Protein AF-A0A9E2PNK8-F1 (afdb_monomer_lite)

Radius of gyration: 28.37 Å; chains: 1; bounding box: 106×52×65 Å

Structure (mmCIF, N/CA/C/O backbone):
data_AF-A0A9E2PNK8-F1
#
_entry.id   AF-A0A9E2PNK8-F1
#
loop_
_atom_site.group_PDB
_atom_site.id
_atom_site.type_symbol
_atom_site.label_atom_id
_atom_site.label_alt_id
_atom_site.label_comp_id
_atom_site.label_asym_id
_atom_site.label_entity_id
_atom_site.label_seq_id
_atom_site.pdbx_PDB_ins_code
_atom_site.Cartn_x
_atom_site.Cartn_y
_atom_site.Cartn_z
_atom_site.occupancy
_atom_site.B_iso_or_equiv
_atom_site.auth_seq_id
_atom_site.auth_comp_id
_atom_site.auth_asym_id
_atom_site.auth_atom_id
_atom_site.pdbx_PDB_model_num
ATOM 1 N N . MET A 1 1 ? -41.330 -10.021 22.375 1.00 38.81 1 MET A N 1
ATOM 2 C CA . MET A 1 1 ? -40.816 -10.812 21.234 1.00 38.81 1 MET A CA 1
ATOM 3 C C . MET A 1 1 ? -39.297 -10.800 21.293 1.00 38.81 1 MET A C 1
ATOM 5 O O . MET A 1 1 ? -38.697 -9.759 21.071 1.00 38.81 1 MET A O 1
ATOM 9 N N . ASN A 1 2 ? -38.689 -11.922 21.686 1.00 37.72 2 ASN A N 1
ATOM 10 C CA . ASN A 1 2 ? -37.236 -12.083 21.727 1.00 37.72 2 ASN A CA 1
ATOM 11 C C . ASN A 1 2 ? -36.721 -12.241 20.295 1.00 37.72 2 ASN A C 1
ATOM 13 O O . ASN A 1 2 ? -36.860 -13.312 19.710 1.00 37.72 2 ASN A O 1
ATOM 17 N N . ALA A 1 3 ? -36.137 -11.182 19.735 1.00 44.53 3 ALA A N 1
ATOM 18 C CA . ALA A 1 3 ? -35.325 -11.305 18.535 1.00 44.53 3 ALA A CA 1
ATOM 19 C C . ALA A 1 3 ? -34.099 -12.149 18.899 1.00 44.53 3 ALA A C 1
ATOM 21 O O . ALA A 1 3 ? -33.162 -11.684 19.553 1.00 44.53 3 ALA A O 1
ATOM 22 N N . SER A 1 4 ? -34.144 -13.427 18.534 1.00 46.19 4 SER A N 1
ATOM 23 C CA . SER A 1 4 ? -33.006 -14.328 18.593 1.00 46.19 4 SER A CA 1
ATOM 24 C C . SER A 1 4 ? -31.840 -13.668 17.859 1.00 46.19 4 SER A C 1
ATOM 26 O O . SER A 1 4 ? -31.878 -13.525 16.637 1.00 46.19 4 SER A O 1
ATOM 28 N N . ARG A 1 5 ? -30.803 -13.255 18.599 1.00 46.31 5 ARG A N 1
ATOM 29 C CA . ARG A 1 5 ? -29.488 -12.964 18.024 1.00 46.31 5 ARG A CA 1
ATOM 30 C C . ARG A 1 5 ? -29.053 -14.222 17.285 1.00 46.31 5 ARG A C 1
ATOM 32 O O . ARG A 1 5 ? -28.585 -15.172 17.911 1.00 46.31 5 ARG A O 1
ATOM 39 N N . ILE A 1 6 ? -29.218 -14.227 15.967 1.00 48.75 6 ILE A N 1
ATOM 40 C CA . ILE A 1 6 ? -28.522 -15.159 15.094 1.00 48.75 6 ILE A CA 1
ATOM 41 C C . ILE A 1 6 ? -27.044 -14.908 15.388 1.00 48.75 6 ILE A C 1
ATOM 43 O O . ILE A 1 6 ? -26.510 -13.845 15.067 1.00 48.75 6 ILE A O 1
ATOM 47 N N . LYS A 1 7 ? -26.401 -15.836 16.104 1.00 46.28 7 LYS A N 1
ATOM 48 C CA . LYS A 1 7 ? -24.946 -15.858 16.224 1.00 46.28 7 LYS A CA 1
ATOM 49 C C . LYS A 1 7 ? -24.432 -16.130 14.817 1.00 46.28 7 LYS A C 1
ATOM 51 O O . LYS A 1 7 ? -24.340 -17.275 14.395 1.00 46.28 7 LYS A O 1
ATOM 56 N N . SER A 1 8 ? -24.184 -15.058 14.074 1.00 52.47 8 SER A N 1
ATOM 57 C CA . SER A 1 8 ? -23.373 -15.106 12.870 1.00 52.47 8 SER A CA 1
ATOM 58 C C . SER A 1 8 ? -22.050 -15.754 13.281 1.00 52.47 8 SER A C 1
ATOM 60 O O . SER A 1 8 ? -21.359 -15.261 14.178 1.00 52.47 8 SER A O 1
ATOM 62 N N . ASN A 1 9 ? -21.745 -16.912 12.693 1.00 58.62 9 ASN A N 1
ATOM 63 C CA . ASN A 1 9 ? -20.425 -17.525 12.768 1.00 58.62 9 ASN A CA 1
ATOM 64 C C . ASN A 1 9 ? -19.474 -16.634 11.958 1.00 58.62 9 ASN A C 1
ATOM 66 O O . ASN A 1 9 ? -19.146 -16.934 10.813 1.00 58.62 9 ASN A O 1
ATOM 70 N N . GLY A 1 10 ? -19.126 -15.478 12.524 1.00 66.25 10 GLY A N 1
ATOM 71 C CA . GLY A 1 10 ? -18.275 -14.491 11.880 1.00 66.25 10 GLY A CA 1
ATOM 72 C C . GLY A 1 10 ? -16.898 -15.082 11.603 1.00 66.25 10 GLY A C 1
ATOM 73 O O . GLY A 1 10 ? -16.317 -15.766 12.449 1.00 66.25 10 GLY A O 1
ATOM 74 N N . ILE A 1 11 ? -16.375 -14.825 10.408 1.00 78.50 11 ILE A N 1
ATOM 75 C CA . ILE A 1 11 ? -15.025 -15.239 10.033 1.00 78.50 11 ILE A CA 1
ATOM 76 C C . ILE A 1 11 ? -14.036 -14.473 10.919 1.00 78.50 11 ILE A C 1
ATOM 78 O O . ILE A 1 11 ? -14.127 -13.255 11.067 1.00 78.50 11 ILE A O 1
ATOM 82 N N . SER A 1 12 ? -13.082 -15.181 11.528 1.00 88.50 12 SER A N 1
ATOM 83 C CA . SER A 1 12 ? -12.068 -14.544 12.373 1.00 88.50 12 SER A CA 1
ATOM 84 C C . SER A 1 12 ? -11.219 -13.563 11.551 1.00 88.50 12 SER A C 1
ATOM 86 O O . SER A 1 12 ? -10.619 -13.979 10.554 1.00 88.50 12 SER A O 1
ATOM 88 N N . PRO A 1 13 ? -11.072 -12.294 11.980 1.00 91.62 13 PRO A N 1
ATOM 89 C CA . PRO A 1 13 ? -10.298 -11.314 11.227 1.00 91.62 13 PRO A CA 1
ATOM 90 C C . PRO A 1 13 ? -8.843 -11.697 11.020 1.00 91.62 13 PRO A C 1
ATOM 92 O O . PRO A 1 13 ? -8.262 -11.428 9.975 1.00 91.62 13 PRO A O 1
ATOM 95 N N . ILE A 1 14 ? -8.275 -12.381 12.011 1.00 94.50 14 ILE A N 1
ATOM 96 C CA . ILE A 1 14 ? -6.903 -12.877 11.969 1.00 94.50 14 ILE A CA 1
ATOM 97 C C . ILE A 1 14 ? -6.741 -13.895 10.837 1.00 94.50 14 ILE A C 1
ATOM 99 O O . ILE A 1 14 ? -5.732 -13.869 10.145 1.00 94.50 14 ILE A O 1
ATOM 103 N N . VAL A 1 15 ? -7.734 -14.762 10.613 1.00 95.00 15 VAL A N 1
ATOM 104 C CA . VAL A 1 15 ? -7.675 -15.771 9.545 1.00 95.00 15 VAL A CA 1
ATOM 105 C C . VAL A 1 15 ? -7.668 -15.097 8.176 1.00 95.00 15 VAL A C 1
ATOM 107 O O . VAL A 1 15 ? -6.812 -15.420 7.357 1.00 95.00 15 VAL A O 1
ATOM 110 N N . VAL A 1 16 ? -8.553 -14.121 7.948 1.00 95.31 16 VAL A N 1
ATOM 111 C CA . VAL A 1 16 ? -8.615 -13.374 6.677 1.00 95.31 16 VAL A CA 1
ATOM 112 C C . VAL A 1 16 ? -7.302 -12.641 6.408 1.00 95.31 16 VAL A C 1
ATOM 114 O O . VAL A 1 16 ? -6.730 -12.782 5.329 1.00 95.31 16 VAL A O 1
ATOM 117 N N . ILE A 1 17 ? -6.793 -11.906 7.402 1.00 97.06 17 ILE A N 1
ATOM 118 C CA . ILE A 1 17 ? -5.536 -11.154 7.290 1.00 97.06 17 ILE A CA 1
ATOM 119 C C . ILE A 1 17 ? -4.376 -12.095 6.967 1.00 97.06 17 ILE A C 1
ATOM 121 O O . ILE A 1 17 ? -3.634 -11.845 6.022 1.00 97.06 17 ILE A O 1
ATOM 125 N N . THR A 1 18 ? -4.242 -13.194 7.711 1.00 97.62 18 THR A N 1
ATOM 126 C CA . THR A 1 18 ? -3.177 -14.176 7.484 1.00 97.62 18 THR A CA 1
ATOM 127 C C . THR A 1 18 ? -3.268 -14.782 6.087 1.00 97.62 18 THR A C 1
ATOM 129 O O . THR A 1 18 ? -2.253 -14.861 5.403 1.00 97.62 18 THR A O 1
ATOM 132 N N . CYS A 1 19 ? -4.465 -15.151 5.620 1.00 97.75 19 CYS A N 1
ATOM 133 C CA . CYS A 1 19 ? -4.642 -15.699 4.273 1.00 97.75 19 CYS A CA 1
ATOM 134 C C . CYS A 1 19 ? -4.204 -14.705 3.189 1.00 97.75 19 CYS A C 1
ATOM 136 O O . CYS A 1 19 ? -3.486 -15.088 2.269 1.00 97.75 19 CYS A O 1
ATOM 138 N N . LEU A 1 20 ? -4.587 -13.431 3.310 1.00 97.94 20 LEU A N 1
ATOM 139 C CA . LEU A 1 20 ? -4.212 -12.396 2.343 1.00 97.94 20 LEU A CA 1
ATOM 140 C C . LEU A 1 20 ? -2.713 -12.074 2.375 1.00 97.94 20 LEU A C 1
ATOM 142 O O . LEU A 1 20 ? -2.113 -11.892 1.319 1.00 97.94 20 LEU A O 1
ATOM 146 N N . ILE A 1 21 ? -2.089 -12.049 3.557 1.00 97.88 21 ILE A N 1
ATOM 147 C CA . ILE A 1 21 ? -0.636 -11.860 3.686 1.00 97.88 21 ILE A CA 1
ATOM 148 C C . ILE A 1 21 ? 0.116 -13.029 3.045 1.00 97.88 21 ILE A C 1
ATOM 150 O O . ILE A 1 21 ? 1.050 -12.804 2.278 1.00 97.88 21 ILE A O 1
ATOM 154 N N . LEU A 1 22 ? -0.295 -14.271 3.322 1.00 98.31 22 LEU A N 1
ATOM 155 C CA . LEU A 1 22 ? 0.326 -15.458 2.733 1.00 98.31 22 LEU A CA 1
ATOM 156 C C . LEU A 1 22 ? 0.162 -15.474 1.213 1.00 98.31 22 LEU A C 1
ATOM 158 O O . LEU A 1 22 ? 1.136 -15.701 0.500 1.00 98.31 22 LEU A O 1
ATOM 162 N N . LEU A 1 23 ? -1.038 -15.172 0.714 1.00 98.50 23 LEU A N 1
ATOM 163 C CA . LEU A 1 23 ? -1.294 -15.065 -0.718 1.00 98.50 23 LEU A CA 1
ATOM 164 C C . LEU A 1 23 ? -0.429 -13.973 -1.360 1.00 98.50 23 LEU A C 1
ATOM 166 O O . LEU A 1 23 ? 0.218 -14.226 -2.371 1.00 98.50 23 LEU A O 1
ATOM 170 N N . GLY A 1 24 ? -0.357 -12.786 -0.753 1.00 98.25 24 GLY A N 1
ATOM 171 C CA . GLY A 1 24 ? 0.500 -11.697 -1.223 1.00 98.25 24 GLY A CA 1
ATOM 172 C C . GLY A 1 24 ? 1.979 -12.086 -1.246 1.00 98.25 24 GLY A C 1
ATOM 173 O O . GLY A 1 24 ? 2.675 -11.774 -2.208 1.00 98.25 24 GLY A O 1
ATOM 174 N N . GLY A 1 25 ? 2.449 -12.825 -0.237 1.00 98.12 25 GLY A N 1
ATOM 175 C CA . GLY A 1 25 ? 3.809 -13.362 -0.186 1.00 98.12 25 GLY A CA 1
ATOM 176 C C . GLY A 1 25 ? 4.095 -14.368 -1.302 1.00 98.12 25 GLY A C 1
ATOM 177 O O . GLY A 1 25 ? 5.122 -14.257 -1.969 1.00 98.12 25 GLY A O 1
ATOM 178 N N . ILE A 1 26 ? 3.172 -15.301 -1.559 1.00 98.44 26 ILE A N 1
ATOM 179 C CA . ILE A 1 26 ? 3.282 -16.280 -2.653 1.00 98.44 26 ILE A CA 1
ATOM 180 C C . ILE A 1 26 ? 3.340 -15.567 -4.008 1.00 98.44 26 ILE A C 1
ATOM 182 O O . ILE A 1 26 ? 4.232 -15.840 -4.807 1.00 98.44 26 ILE A O 1
ATOM 186 N N . LEU A 1 27 ? 2.428 -14.624 -4.255 1.00 98.19 27 LEU A N 1
ATOM 187 C CA . LEU A 1 27 ? 2.368 -13.887 -5.520 1.00 98.19 27 LEU A CA 1
ATOM 188 C C . LEU A 1 27 ? 3.594 -12.984 -5.712 1.00 98.19 27 LEU A C 1
ATOM 190 O O . LEU A 1 27 ? 4.118 -12.895 -6.818 1.00 98.19 27 LEU A O 1
ATOM 194 N N . THR A 1 28 ? 4.098 -12.385 -4.631 1.00 98.12 28 THR A N 1
ATOM 195 C CA . THR A 1 28 ? 5.356 -11.622 -4.632 1.00 98.12 28 THR A CA 1
ATOM 196 C C . THR A 1 28 ? 6.551 -12.510 -4.970 1.00 98.12 28 THR A C 1
ATOM 198 O O . THR A 1 28 ? 7.363 -12.146 -5.816 1.00 98.12 28 THR A O 1
ATOM 201 N N . GLY A 1 29 ? 6.654 -13.689 -4.348 1.00 97.62 29 GLY A N 1
ATOM 202 C CA . GLY A 1 29 ? 7.721 -14.652 -4.632 1.00 97.62 29 GLY A CA 1
ATOM 203 C C . GLY A 1 29 ? 7.673 -15.184 -6.066 1.00 97.62 29 GLY A C 1
ATOM 204 O O . GLY A 1 29 ? 8.716 -15.413 -6.670 1.00 97.62 29 GLY A O 1
ATOM 205 N N . ALA A 1 30 ? 6.469 -15.306 -6.628 1.00 97.00 30 ALA A N 1
ATOM 206 C CA . ALA A 1 30 ? 6.241 -15.644 -8.029 1.00 97.00 30 ALA A CA 1
ATOM 207 C C . ALA A 1 30 ? 6.388 -14.448 -8.993 1.00 97.00 30 ALA A C 1
ATOM 209 O O . ALA A 1 30 ? 6.200 -14.628 -10.192 1.00 97.00 30 ALA A O 1
ATOM 210 N N . GLN A 1 31 ? 6.708 -13.246 -8.491 1.00 96.44 31 GLN A N 1
ATOM 211 C CA . GLN A 1 31 ? 6.868 -12.010 -9.274 1.00 96.44 31 GLN A CA 1
ATOM 212 C C . GLN A 1 31 ? 5.608 -11.610 -10.064 1.00 96.44 31 GLN A C 1
ATOM 214 O O . GLN A 1 31 ? 5.678 -10.964 -11.105 1.00 96.44 31 GLN A O 1
ATOM 219 N N . ILE A 1 32 ? 4.429 -11.980 -9.561 1.00 96.12 32 ILE A N 1
ATOM 220 C CA . ILE A 1 32 ? 3.147 -11.694 -10.209 1.00 96.12 32 ILE A CA 1
ATOM 221 C C . ILE A 1 32 ? 2.630 -10.342 -9.724 1.00 96.12 32 ILE A C 1
ATOM 223 O O . ILE A 1 32 ? 2.470 -10.133 -8.522 1.00 96.12 32 ILE A O 1
ATOM 227 N N . HIS A 1 33 ? 2.296 -9.444 -10.650 1.00 94.69 33 HIS A N 1
ATOM 228 C CA . HIS A 1 33 ? 1.703 -8.140 -10.350 1.00 94.69 33 HIS A CA 1
ATOM 229 C C . HIS A 1 33 ? 0.750 -7.672 -11.448 1.00 94.69 33 HIS A C 1
ATOM 231 O O . HIS A 1 33 ? 0.816 -8.138 -12.582 1.00 94.69 33 HIS A O 1
ATOM 237 N N . GLY A 1 34 ? -0.112 -6.705 -11.131 1.00 92.19 34 GLY A N 1
ATOM 238 C CA . GLY A 1 34 ? -1.059 -6.132 -12.094 1.00 92.19 34 GLY A CA 1
ATOM 239 C C . GLY A 1 34 ? -0.600 -4.844 -12.784 1.00 92.19 34 GLY A C 1
ATOM 240 O O . GLY A 1 34 ? -1.376 -4.258 -13.538 1.00 92.19 34 GLY A O 1
ATOM 241 N N . PHE A 1 35 ? 0.634 -4.381 -12.558 1.00 92.00 35 PHE A N 1
ATOM 242 C CA . PHE A 1 35 ? 1.151 -3.225 -13.289 1.00 92.00 35 PHE A CA 1
ATOM 243 C C . PHE A 1 35 ? 1.228 -3.495 -14.791 1.00 92.00 35 PHE A C 1
ATOM 245 O O . PHE A 1 35 ? 1.677 -4.552 -15.226 1.00 92.00 35 PHE A O 1
ATOM 252 N N . SER A 1 36 ? 0.879 -2.486 -15.589 1.00 91.94 36 SER A N 1
ATOM 253 C CA . SER A 1 36 ? 1.006 -2.514 -17.053 1.00 91.94 36 SER A CA 1
ATOM 254 C C . SER A 1 36 ? 2.446 -2.266 -17.523 1.00 91.94 36 SER A C 1
ATOM 256 O O . SER A 1 36 ? 2.665 -1.580 -18.519 1.00 91.94 36 SER A O 1
ATOM 258 N N . PHE A 1 37 ? 3.432 -2.818 -16.805 1.00 91.50 37 PHE A N 1
ATOM 259 C CA . PHE A 1 37 ? 4.862 -2.643 -17.081 1.00 91.50 37 PHE A CA 1
ATOM 260 C C . PHE A 1 37 ? 5.248 -3.143 -18.478 1.00 91.50 37 PHE A C 1
ATOM 262 O O . PHE A 1 37 ? 6.050 -2.512 -19.152 1.00 91.50 37 PHE A O 1
ATOM 269 N N . ALA A 1 38 ? 4.562 -4.175 -18.968 1.00 92.88 38 ALA A N 1
ATOM 270 C CA . ALA A 1 38 ? 4.653 -4.649 -20.345 1.00 92.88 38 ALA A CA 1
ATOM 271 C C . ALA A 1 38 ? 4.464 -3.544 -21.402 1.00 92.88 38 ALA A C 1
ATOM 273 O O . ALA A 1 38 ? 5.061 -3.593 -22.470 1.00 92.88 38 ALA A O 1
ATOM 274 N N . SER A 1 39 ? 3.675 -2.496 -21.107 1.00 93.06 39 SER A N 1
ATOM 275 C CA . SER A 1 39 ? 3.505 -1.362 -22.034 1.00 93.06 39 SER A CA 1
ATOM 276 C C . SER A 1 39 ? 4.813 -0.614 -22.287 1.00 93.06 39 SER A C 1
ATOM 278 O O . SER A 1 39 ? 4.936 0.071 -23.301 1.00 93.06 39 SER A O 1
ATOM 280 N N . TRP A 1 40 ? 5.801 -0.750 -21.404 1.00 91.81 40 TRP A N 1
ATOM 281 C CA . TRP A 1 40 ? 7.088 -0.087 -21.533 1.00 91.81 40 TRP A CA 1
ATOM 282 C C . TRP A 1 40 ? 7.893 -0.583 -22.738 1.00 91.81 40 TRP A C 1
ATOM 284 O O . TRP A 1 40 ? 8.634 0.210 -23.316 1.00 91.81 40 TRP A O 1
ATOM 294 N N . HIS A 1 41 ? 7.649 -1.814 -23.213 1.00 91.81 41 HIS A N 1
ATOM 295 C CA . HIS A 1 41 ? 8.187 -2.322 -24.481 1.00 91.81 41 HIS A CA 1
ATOM 296 C C . HIS A 1 41 ? 7.914 -1.382 -25.656 1.00 91.81 41 HIS A C 1
ATOM 298 O O . HIS A 1 41 ? 8.792 -1.153 -26.480 1.00 91.81 41 HIS A O 1
ATOM 304 N N . SER A 1 42 ? 6.746 -0.731 -25.688 1.00 91.38 42 SER A N 1
ATOM 305 C CA . SER A 1 42 ? 6.414 0.244 -26.738 1.00 91.38 42 SER A CA 1
ATOM 306 C C . SER A 1 42 ? 7.314 1.487 -26.763 1.00 91.38 42 SER A C 1
ATOM 308 O O . SER A 1 42 ? 7.327 2.206 -27.759 1.00 91.38 42 SER A O 1
ATOM 310 N N . VAL A 1 43 ? 8.056 1.741 -25.683 1.00 90.31 43 VAL A N 1
ATOM 311 C CA . VAL A 1 43 ? 8.934 2.904 -25.519 1.00 90.31 43 VAL A CA 1
ATOM 312 C C . VAL A 1 43 ? 10.407 2.517 -25.662 1.00 90.31 43 VAL A C 1
ATOM 314 O O . VAL A 1 43 ? 11.188 3.315 -26.171 1.00 90.31 43 VAL A O 1
ATOM 317 N N . ILE A 1 44 ? 10.793 1.316 -25.216 1.00 89.12 44 ILE A N 1
ATOM 318 C CA . ILE A 1 44 ? 12.206 0.917 -25.120 1.00 89.12 44 ILE A CA 1
ATOM 319 C C . ILE A 1 44 ? 12.717 0.133 -26.337 1.00 89.12 44 ILE A C 1
ATOM 321 O O . ILE A 1 44 ? 13.821 0.411 -26.800 1.00 89.12 44 ILE A O 1
ATOM 325 N N . ASP A 1 45 ? 11.964 -0.848 -26.847 1.00 92.12 45 ASP A N 1
ATOM 326 C CA . ASP A 1 45 ? 12.510 -1.839 -27.794 1.00 92.12 45 ASP A CA 1
ATOM 327 C C . ASP A 1 45 ? 11.505 -2.416 -28.808 1.00 92.12 45 ASP A C 1
ATOM 329 O O . ASP A 1 45 ? 11.906 -3.075 -29.767 1.00 92.12 45 ASP A O 1
ATOM 333 N N . GLY A 1 46 ? 10.206 -2.179 -28.628 1.00 90.69 46 GLY A N 1
ATOM 334 C CA . GLY A 1 46 ? 9.137 -2.707 -29.472 1.00 90.69 46 GLY A CA 1
ATOM 335 C C . GLY A 1 46 ? 8.937 -4.222 -29.374 1.00 90.69 46 GLY A C 1
ATOM 336 O O . GLY A 1 46 ? 8.299 -4.799 -30.259 1.00 90.69 46 GLY A O 1
ATOM 337 N N . SER A 1 47 ? 9.485 -4.891 -28.354 1.00 92.44 47 SER A N 1
ATOM 338 C CA . SER A 1 47 ? 9.383 -6.346 -28.248 1.00 92.44 47 SER A CA 1
ATOM 339 C C . SER A 1 47 ? 7.988 -6.813 -27.776 1.00 92.44 47 SER A C 1
ATOM 341 O O . SER A 1 47 ? 7.206 -6.034 -27.225 1.00 92.44 47 SER A O 1
ATOM 343 N N . PRO A 1 48 ? 7.590 -8.073 -28.059 1.00 88.88 48 PRO A N 1
ATOM 344 C CA . PRO A 1 48 ? 6.267 -8.572 -27.679 1.00 88.88 48 PRO A CA 1
ATOM 345 C C . PRO A 1 48 ? 6.103 -8.710 -26.160 1.00 88.88 48 PRO A C 1
ATOM 347 O O . PRO A 1 48 ? 7.019 -9.174 -25.491 1.00 88.88 48 PRO A O 1
ATOM 350 N N . HIS A 1 49 ? 4.893 -8.449 -25.652 1.00 90.38 49 HIS A N 1
ATOM 351 C CA . HIS A 1 49 ? 4.539 -8.532 -24.225 1.00 90.38 49 HIS A CA 1
ATOM 352 C C . HIS A 1 49 ? 4.393 -9.992 -23.728 1.00 90.38 49 HIS A C 1
ATOM 354 O O . HIS A 1 49 ? 3.282 -10.469 -23.474 1.00 90.38 49 HIS A O 1
ATOM 360 N N . ARG A 1 50 ? 5.492 -10.750 -23.643 1.00 89.12 50 ARG A N 1
ATOM 361 C CA . ARG A 1 50 ? 5.485 -12.187 -23.278 1.00 89.12 50 ARG A CA 1
ATOM 362 C C . ARG A 1 50 ? 5.181 -12.442 -21.799 1.00 89.12 50 ARG A C 1
ATOM 364 O O . ARG A 1 50 ? 4.815 -13.551 -21.427 1.00 89.12 50 ARG A O 1
ATOM 371 N N . GLU A 1 51 ? 5.329 -11.418 -20.978 1.00 90.38 51 GLU A N 1
ATOM 372 C CA . GLU A 1 51 ? 5.138 -11.389 -19.531 1.00 90.38 51 GLU A CA 1
ATOM 373 C C . GLU A 1 51 ? 3.672 -11.177 -19.105 1.00 90.38 51 GLU A C 1
ATOM 375 O O . GLU A 1 51 ? 3.350 -11.240 -17.919 1.00 90.38 51 GLU A O 1
ATOM 380 N N . VAL A 1 52 ? 2.752 -10.954 -20.052 1.00 92.62 52 VAL A N 1
ATOM 381 C CA . VAL A 1 52 ? 1.322 -10.773 -19.761 1.00 92.62 52 VAL A CA 1
ATOM 382 C C . VAL A 1 52 ? 0.610 -12.126 -19.693 1.00 92.62 52 VAL A C 1
ATOM 384 O O . VAL A 1 52 ? 0.381 -12.777 -20.708 1.00 92.62 52 VAL A O 1
ATOM 387 N N . PHE A 1 53 ? 0.191 -12.524 -18.489 1.00 89.56 53 PHE A N 1
ATOM 388 C CA . PHE A 1 53 ? -0.549 -13.776 -18.268 1.00 89.56 53 PHE A CA 1
ATOM 389 C C . PHE A 1 53 ? -2.043 -13.690 -18.605 1.00 89.56 53 PHE A C 1
ATOM 391 O O . PHE A 1 53 ? -2.647 -14.683 -19.005 1.00 89.56 53 PHE A O 1
ATOM 398 N N . PHE A 1 54 ? -2.664 -12.526 -18.392 1.00 87.50 54 PHE A N 1
ATOM 399 C CA . PHE A 1 54 ? -4.109 -12.349 -18.530 1.00 87.50 54 PHE A CA 1
ATOM 400 C C . PHE A 1 54 ? -4.452 -11.004 -19.175 1.00 87.50 54 PHE A C 1
ATOM 402 O O . PHE A 1 54 ? -3.885 -9.971 -18.821 1.00 87.50 54 PHE A O 1
ATOM 409 N N . ASN A 1 55 ? -5.443 -11.018 -20.072 1.00 88.50 55 ASN A N 1
ATOM 410 C CA . ASN A 1 55 ? -5.929 -9.850 -20.809 1.00 88.50 55 ASN A CA 1
ATOM 411 C C . ASN A 1 55 ? -4.811 -9.137 -21.604 1.00 88.50 55 ASN A C 1
ATOM 413 O O . ASN A 1 55 ? -4.118 -9.778 -22.389 1.00 88.50 55 ASN A O 1
ATOM 417 N N . LYS A 1 56 ? -4.664 -7.815 -21.456 1.00 89.06 56 LYS A N 1
ATOM 418 C CA . LYS A 1 56 ? -3.688 -6.991 -22.172 1.00 89.06 56 LYS A CA 1
ATOM 419 C C . LYS A 1 56 ? -3.135 -5.903 -21.262 1.00 89.06 56 LYS A C 1
ATOM 421 O O . LYS A 1 56 ? -3.841 -5.414 -20.379 1.00 89.06 56 LYS A O 1
ATOM 426 N N . SER A 1 57 ? -1.901 -5.494 -21.535 1.00 88.31 57 SER A N 1
ATOM 427 C CA . SER A 1 57 ? -1.300 -4.322 -20.900 1.00 88.31 57 SER A CA 1
ATOM 428 C C . SER A 1 57 ? -2.101 -3.060 -21.238 1.00 88.31 57 SER A C 1
ATOM 430 O O . SER A 1 57 ? -2.567 -2.897 -22.370 1.00 88.31 57 SER A O 1
ATOM 432 N N . ASN A 1 58 ? -2.309 -2.194 -20.248 1.00 84.25 58 ASN A N 1
ATOM 433 C CA . ASN A 1 58 ? -3.148 -1.011 -20.369 1.00 84.25 58 ASN A CA 1
ATOM 434 C C . ASN A 1 58 ? -2.302 0.271 -20.445 1.00 84.25 58 ASN A C 1
ATOM 436 O O . ASN A 1 58 ? -1.506 0.562 -19.555 1.00 84.25 58 ASN A O 1
ATOM 440 N N . TYR A 1 59 ? -2.543 1.080 -21.478 1.00 86.50 59 TYR A N 1
ATOM 441 C CA . TYR A 1 59 ? -1.837 2.338 -21.712 1.00 86.50 59 TYR A CA 1
ATOM 442 C C . TYR A 1 59 ? -2.401 3.535 -20.931 1.00 86.50 59 TYR A C 1
ATOM 444 O O . TYR A 1 59 ? -1.713 4.539 -20.830 1.00 86.50 59 TYR A O 1
ATOM 452 N N . TYR A 1 60 ? -3.605 3.465 -20.349 1.00 84.12 60 TYR A N 1
ATOM 453 C CA . TYR A 1 60 ? -4.250 4.632 -19.719 1.00 84.12 60 TYR A CA 1
ATOM 454 C C . TYR A 1 60 ? -3.517 5.157 -18.475 1.00 84.12 60 TYR A C 1
ATOM 456 O O . TYR A 1 60 ? -3.589 6.344 -18.178 1.00 84.12 60 TYR A O 1
ATOM 464 N N . ARG A 1 61 ? -2.808 4.286 -17.749 1.00 86.31 61 ARG A N 1
ATOM 465 C CA . ARG A 1 61 ? -2.092 4.610 -16.503 1.00 86.31 61 ARG A CA 1
ATOM 466 C C . ARG A 1 61 ? -0.617 4.906 -16.758 1.00 86.31 61 ARG A C 1
ATOM 468 O O . ARG A 1 61 ? 0.254 4.319 -16.119 1.00 86.31 61 ARG A O 1
ATOM 475 N N . THR A 1 62 ? -0.329 5.767 -17.736 1.00 89.50 62 THR A N 1
ATOM 476 C CA . THR A 1 62 ? 1.054 6.108 -18.106 1.00 89.50 62 THR A CA 1
ATOM 477 C C . THR A 1 62 ? 1.850 6.593 -16.902 1.00 89.50 62 THR A C 1
ATOM 479 O O . THR A 1 62 ? 2.990 6.191 -16.727 1.00 89.50 62 THR A O 1
ATOM 482 N N . ASP A 1 63 ? 1.250 7.383 -16.013 1.00 87.38 63 ASP A N 1
ATOM 483 C CA . ASP A 1 63 ? 1.902 7.838 -14.786 1.00 87.38 63 ASP A CA 1
ATOM 484 C C . ASP A 1 63 ? 2.384 6.689 -13.883 1.00 87.38 63 ASP A C 1
ATOM 486 O O . ASP A 1 63 ? 3.405 6.843 -13.217 1.00 87.38 63 ASP A O 1
ATOM 490 N N . ASP A 1 64 ? 1.753 5.512 -13.922 1.00 88.19 64 ASP A N 1
ATOM 491 C CA . ASP A 1 64 ? 2.252 4.341 -13.200 1.00 88.19 64 ASP A CA 1
ATOM 492 C C . ASP A 1 64 ? 3.457 3.716 -13.921 1.00 88.19 64 ASP A C 1
ATOM 494 O O . ASP A 1 64 ? 4.541 3.604 -13.347 1.00 88.19 64 ASP A O 1
ATOM 498 N N . TRP A 1 65 ? 3.292 3.310 -15.184 1.00 89.25 65 TRP A N 1
ATOM 499 C CA . TRP A 1 65 ? 4.272 2.453 -15.866 1.00 89.25 65 TRP A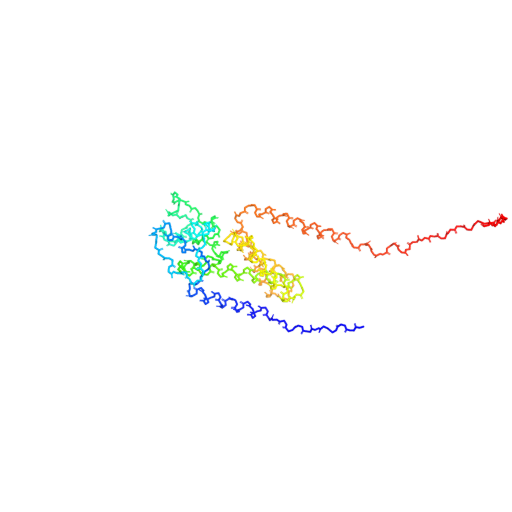 CA 1
ATOM 500 C C . TRP A 1 65 ? 5.355 3.193 -16.662 1.00 89.25 65 TRP A C 1
ATOM 502 O O . TRP A 1 65 ? 6.419 2.619 -16.867 1.00 89.25 65 TRP A O 1
ATOM 512 N N . ILE A 1 66 ? 5.132 4.445 -17.080 1.00 90.38 66 ILE A N 1
ATOM 513 C CA . ILE A 1 66 ? 6.139 5.273 -17.772 1.00 90.38 66 ILE A CA 1
ATOM 514 C C . ILE A 1 66 ? 6.822 6.274 -16.838 1.00 90.38 66 ILE A C 1
ATOM 516 O O . ILE A 1 66 ? 7.934 6.709 -17.125 1.00 90.38 66 ILE A O 1
ATOM 520 N N . VAL A 1 67 ? 6.176 6.645 -15.725 1.00 88.31 67 VAL A N 1
ATOM 521 C CA . VAL A 1 67 ? 6.743 7.588 -14.752 1.00 88.31 67 VAL A CA 1
ATOM 522 C C . VAL A 1 67 ? 7.159 6.849 -13.485 1.00 88.31 67 VAL A C 1
ATOM 524 O O . VAL A 1 67 ? 8.346 6.613 -13.287 1.00 88.31 67 VAL A O 1
ATOM 527 N N . MET A 1 68 ? 6.224 6.457 -12.621 1.00 89.12 68 MET A N 1
ATOM 528 C CA . MET A 1 68 ? 6.546 6.022 -11.257 1.00 89.12 68 MET A CA 1
ATOM 529 C C . MET A 1 68 ? 7.395 4.745 -11.189 1.00 89.12 68 MET A C 1
ATOM 531 O O . MET A 1 68 ? 8.382 4.718 -10.455 1.00 89.12 68 MET A O 1
ATOM 535 N N . LEU A 1 69 ? 7.060 3.696 -11.946 1.00 90.94 69 LEU A N 1
ATOM 536 C CA . LEU A 1 69 ? 7.829 2.445 -11.935 1.00 90.94 69 LEU A CA 1
ATOM 537 C C . LEU A 1 69 ? 9.280 2.643 -12.410 1.00 90.94 69 LEU A C 1
ATOM 539 O O . LEU A 1 69 ? 10.185 2.218 -11.686 1.00 90.94 69 LEU A O 1
ATOM 543 N N . PRO A 1 70 ? 9.551 3.342 -13.533 1.00 91.00 70 PRO A N 1
ATOM 544 C CA . PRO A 1 70 ? 10.915 3.693 -13.917 1.00 91.00 70 PRO A CA 1
ATOM 545 C C . PRO A 1 70 ? 11.697 4.443 -12.837 1.00 91.00 70 PRO A C 1
ATOM 547 O O . PRO A 1 70 ? 12.862 4.121 -12.629 1.00 91.00 70 PRO A O 1
ATOM 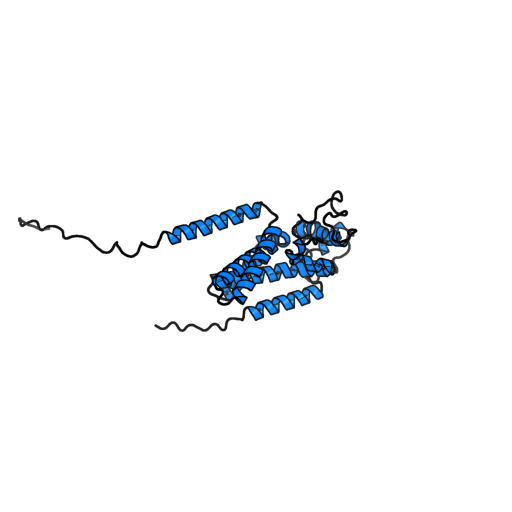550 N N . HIS A 1 71 ? 11.077 5.366 -12.089 1.00 90.88 71 HIS A N 1
ATOM 551 C CA . HIS A 1 71 ? 11.751 6.046 -10.970 1.00 90.88 71 HIS A CA 1
ATOM 552 C C . HIS A 1 71 ? 12.213 5.048 -9.891 1.00 90.88 71 HIS A C 1
ATOM 554 O O . HIS A 1 71 ? 13.327 5.145 -9.375 1.00 90.88 71 HIS A O 1
ATOM 560 N N . MET A 1 72 ? 11.382 4.056 -9.559 1.00 92.44 72 MET A N 1
ATOM 561 C CA . MET A 1 72 ? 11.721 3.038 -8.556 1.00 92.44 72 MET A CA 1
ATOM 562 C C . MET A 1 72 ? 12.805 2.075 -9.051 1.00 92.44 72 MET A C 1
ATOM 564 O O . MET A 1 72 ? 13.693 1.699 -8.286 1.00 92.44 72 MET A O 1
ATOM 568 N N . LEU A 1 73 ? 12.766 1.699 -10.331 1.00 93.31 73 LEU A N 1
ATOM 569 C CA . LEU A 1 73 ? 13.781 0.840 -10.946 1.00 93.31 73 LEU A CA 1
ATOM 570 C C . LEU A 1 73 ? 15.122 1.572 -11.110 1.00 93.31 73 LEU A C 1
ATOM 572 O O . LEU A 1 73 ? 16.177 0.991 -10.845 1.00 93.31 73 LEU A O 1
ATOM 576 N N . ALA A 1 74 ? 15.091 2.861 -11.453 1.00 93.19 74 ALA A N 1
ATOM 577 C CA . ALA A 1 74 ? 16.274 3.707 -11.564 1.00 93.19 74 ALA A CA 1
ATOM 578 C C . ALA A 1 74 ? 17.039 3.821 -10.237 1.00 93.19 74 ALA A C 1
ATOM 580 O O . ALA A 1 74 ? 18.265 3.841 -10.253 1.00 93.19 74 ALA A O 1
ATOM 581 N N . GLN A 1 75 ? 16.364 3.804 -9.080 1.00 94.31 75 GLN A N 1
ATOM 582 C CA . GLN A 1 75 ? 17.042 3.796 -7.770 1.00 94.31 75 GLN A CA 1
ATOM 583 C C . GLN A 1 75 ? 17.970 2.606 -7.560 1.00 94.31 75 GLN A C 1
ATOM 585 O O . GLN A 1 75 ? 18.978 2.713 -6.861 1.00 94.31 75 GLN A O 1
ATOM 590 N N . ARG A 1 76 ? 17.620 1.463 -8.146 1.00 93.81 76 ARG A N 1
ATOM 591 C CA . ARG A 1 76 ? 18.444 0.261 -8.084 1.00 93.81 76 ARG A CA 1
ATOM 592 C C . ARG A 1 76 ? 19.566 0.288 -9.120 1.00 93.81 76 ARG A C 1
ATOM 594 O O . ARG A 1 76 ? 20.628 -0.269 -8.858 1.00 93.81 76 ARG A O 1
ATOM 601 N N . ALA A 1 77 ? 19.307 0.878 -10.284 1.00 93.88 77 ALA A N 1
ATOM 602 C CA . ALA A 1 77 ? 20.275 0.982 -11.371 1.00 93.88 77 ALA A CA 1
ATOM 603 C C . ALA A 1 77 ? 21.350 2.057 -11.122 1.00 93.88 77 ALA A C 1
ATOM 605 O O .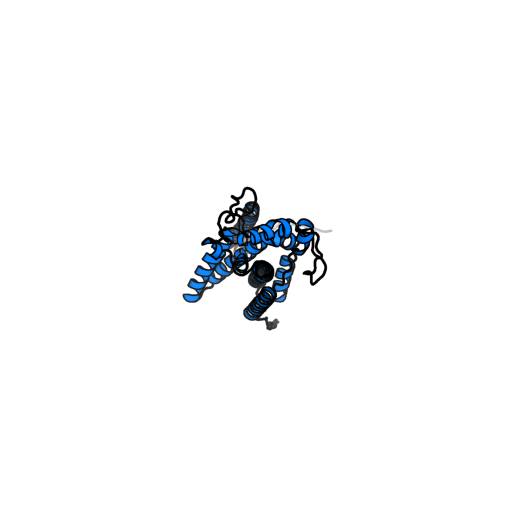 ALA A 1 77 ? 22.441 1.960 -11.684 1.00 93.88 77 ALA A O 1
ATOM 606 N N . ASP A 1 78 ? 21.052 3.061 -10.292 1.00 94.94 78 ASP A N 1
ATOM 607 C CA . ASP A 1 78 ? 21.968 4.159 -9.981 1.00 94.94 78 ASP A CA 1
ATOM 608 C C . ASP A 1 78 ? 23.218 3.711 -9.196 1.00 94.94 78 ASP A C 1
ATOM 610 O O . ASP A 1 78 ? 23.278 2.612 -8.636 1.00 94.94 78 ASP A O 1
ATOM 614 N N . GLN A 1 79 ? 24.239 4.571 -9.165 1.00 93.50 79 GLN A N 1
ATOM 615 C CA . GLN A 1 79 ? 25.522 4.350 -8.503 1.00 93.50 79 GLN A CA 1
ATOM 616 C C . GLN A 1 79 ? 25.897 5.553 -7.609 1.00 93.50 79 GLN A C 1
ATOM 618 O O . GLN A 1 79 ? 26.241 6.616 -8.133 1.00 93.50 79 GLN A O 1
ATOM 623 N N . PRO A 1 80 ? 25.910 5.399 -6.267 1.00 92.81 80 PRO A N 1
ATOM 624 C CA . PRO A 1 80 ? 25.565 4.186 -5.524 1.00 92.81 80 PRO A CA 1
ATOM 625 C C . PRO A 1 80 ? 24.056 3.880 -5.588 1.00 92.81 80 PRO A C 1
ATOM 627 O O . PRO A 1 80 ? 23.244 4.806 -5.580 1.00 92.81 80 PRO A O 1
ATOM 630 N N . PRO A 1 81 ? 23.650 2.595 -5.572 1.00 94.31 81 PRO A N 1
ATOM 631 C CA . PRO A 1 81 ? 22.238 2.242 -5.586 1.00 94.31 81 PRO A CA 1
ATOM 632 C C . PRO A 1 81 ? 21.604 2.712 -4.287 1.00 94.31 81 PRO A C 1
ATOM 634 O O . PRO A 1 81 ? 22.193 2.555 -3.206 1.00 94.31 81 PRO A O 1
ATOM 637 N N . PHE A 1 82 ? 20.385 3.233 -4.352 1.00 95.12 82 PHE A N 1
ATOM 638 C CA . PHE A 1 82 ? 19.703 3.634 -3.128 1.00 95.12 82 PHE A CA 1
ATOM 639 C C . PHE A 1 82 ? 19.807 5.125 -2.802 1.00 95.12 82 PHE A C 1
ATOM 641 O O . PHE A 1 82 ? 19.303 5.522 -1.756 1.00 95.12 82 PHE A O 1
ATOM 648 N N . ALA A 1 83 ? 20.550 5.917 -3.577 1.00 93.75 83 ALA A N 1
ATOM 649 C CA . ALA A 1 83 ? 20.933 7.271 -3.182 1.00 93.75 83 ALA A CA 1
ATOM 650 C C . ALA A 1 83 ? 19.723 8.204 -2.970 1.00 93.75 83 ALA A C 1
ATOM 652 O O . ALA A 1 83 ? 18.640 7.985 -3.515 1.00 93.75 83 ALA A O 1
ATOM 653 N N . ALA A 1 84 ? 19.897 9.230 -2.129 1.00 92.19 84 ALA A N 1
ATOM 654 C CA . ALA A 1 84 ? 18.858 10.234 -1.881 1.00 92.19 84 ALA A CA 1
ATOM 655 C C . ALA A 1 84 ? 18.611 11.125 -3.111 1.00 92.19 84 ALA A C 1
ATOM 657 O O . ALA A 1 84 ? 17.480 11.545 -3.338 1.00 92.19 84 ALA A O 1
ATOM 658 N N . GLU A 1 85 ? 19.647 11.370 -3.913 1.00 93.19 85 GLU A N 1
ATOM 659 C CA . GLU A 1 85 ? 19.558 11.979 -5.241 1.00 93.19 85 GLU A CA 1
ATOM 660 C C . GLU A 1 85 ? 19.838 10.909 -6.292 1.00 93.19 85 GLU A C 1
ATOM 662 O O . GLU A 1 85 ? 20.810 10.166 -6.151 1.00 93.19 85 GLU A O 1
ATOM 667 N N . ASN A 1 86 ? 18.998 10.832 -7.325 1.00 93.56 86 ASN A N 1
ATOM 668 C CA . ASN A 1 86 ? 19.162 9.874 -8.410 1.00 93.56 86 ASN A CA 1
ATOM 669 C C . ASN A 1 86 ? 19.800 10.523 -9.641 1.00 93.56 86 ASN A C 1
ATOM 671 O O . ASN A 1 86 ? 19.268 11.496 -10.181 1.00 93.56 86 ASN A O 1
ATOM 675 N N . ARG A 1 87 ? 20.894 9.931 -10.128 1.00 94.25 87 ARG A N 1
ATOM 676 C CA . ARG A 1 87 ? 21.668 10.460 -11.265 1.00 94.25 87 ARG A CA 1
ATOM 677 C C . ARG A 1 87 ? 21.116 10.076 -12.638 1.00 94.25 87 ARG A C 1
ATOM 679 O O . ARG A 1 87 ? 21.559 10.618 -13.646 1.00 94.25 87 ARG A O 1
ATOM 686 N N . LEU A 1 88 ? 20.188 9.125 -12.690 1.00 93.50 88 LEU A N 1
ATOM 687 C CA . LEU A 1 88 ? 19.591 8.595 -13.919 1.00 93.50 88 LEU A CA 1
ATOM 688 C C . LEU A 1 88 ? 18.271 9.288 -14.284 1.00 93.50 88 LEU A C 1
ATOM 690 O O . LEU A 1 88 ? 17.690 8.985 -15.325 1.00 93.50 88 LEU A O 1
ATOM 694 N N . ILE A 1 89 ? 17.778 10.188 -13.431 1.00 90.50 89 ILE A N 1
ATOM 695 C CA . ILE A 1 89 ? 16.488 10.860 -13.594 1.00 90.50 89 ILE A CA 1
ATOM 696 C C . ILE A 1 89 ? 16.714 12.361 -13.783 1.00 90.50 89 ILE A C 1
ATOM 698 O O . ILE A 1 89 ? 17.418 12.999 -13.001 1.00 90.50 89 ILE A O 1
ATOM 702 N N . GLY A 1 90 ? 16.062 12.936 -14.796 1.00 87.31 90 GLY A N 1
ATOM 703 C CA . GLY A 1 90 ? 16.080 14.377 -15.045 1.00 87.31 90 GLY A CA 1
ATOM 704 C C . GLY A 1 90 ? 17.484 14.909 -15.336 1.00 87.31 90 GLY A C 1
ATOM 705 O O . GLY A 1 90 ? 18.158 14.430 -16.244 1.00 87.31 90 GLY A O 1
ATOM 706 N N . ASP A 1 91 ? 17.904 15.912 -14.569 1.00 89.88 91 ASP A N 1
ATOM 707 C CA . ASP A 1 91 ? 19.228 16.543 -14.628 1.00 89.88 91 ASP A CA 1
ATOM 708 C C . ASP A 1 91 ? 20.297 15.809 -13.795 1.00 89.88 91 ASP A C 1
ATOM 710 O O . ASP A 1 91 ? 21.432 16.274 -13.690 1.00 89.88 91 ASP A O 1
ATOM 714 N N . GLY A 1 92 ? 19.946 14.660 -13.213 1.00 89.00 92 GLY A N 1
ATOM 715 C CA . GLY A 1 92 ? 20.830 13.853 -12.379 1.00 89.00 92 GLY A CA 1
ATOM 716 C C . GLY A 1 92 ? 20.903 14.284 -10.910 1.00 89.00 92 GLY A C 1
ATOM 717 O O . GLY A 1 92 ? 21.727 13.746 -10.170 1.00 89.00 92 GLY A O 1
ATOM 718 N N . HIS A 1 93 ? 20.043 15.214 -10.482 1.00 89.06 93 HIS A N 1
ATOM 719 C CA . HIS A 1 93 ? 19.931 15.689 -9.097 1.00 89.06 93 HIS A CA 1
ATOM 720 C C . HIS A 1 93 ? 18.530 15.466 -8.514 1.00 89.06 93 HIS A C 1
ATOM 722 O O . HIS A 1 93 ? 18.091 16.148 -7.585 1.00 89.06 93 HIS A O 1
ATOM 728 N N . TYR A 1 94 ? 17.787 14.507 -9.069 1.00 89.94 94 TYR A N 1
ATOM 729 C CA . TYR A 1 94 ? 16.398 14.311 -8.694 1.00 89.94 94 TYR A CA 1
ATOM 730 C C . TYR A 1 94 ? 16.286 13.715 -7.285 1.00 89.94 94 TYR A C 1
ATOM 732 O O . TYR A 1 94 ? 16.751 12.605 -7.023 1.00 89.94 94 TYR A O 1
ATOM 740 N N . ASN A 1 95 ? 15.664 14.454 -6.364 1.00 90.06 95 ASN A N 1
ATOM 741 C CA . ASN A 1 95 ? 15.531 14.037 -4.971 1.00 90.06 95 ASN A CA 1
ATOM 742 C C . ASN A 1 95 ? 14.466 12.935 -4.821 1.00 90.06 95 ASN A C 1
ATOM 744 O O . ASN A 1 95 ? 13.271 13.127 -5.053 1.00 90.06 95 ASN A O 1
ATOM 748 N N . MET A 1 96 ? 14.897 11.767 -4.367 1.00 89.88 96 MET A N 1
ATOM 749 C CA . MET A 1 96 ? 14.057 10.582 -4.225 1.00 89.88 96 MET A CA 1
ATOM 750 C C . MET A 1 96 ? 13.380 10.480 -2.861 1.00 89.88 96 MET A C 1
ATOM 752 O O . MET A 1 96 ? 12.463 9.682 -2.687 1.00 89.88 96 MET A O 1
ATOM 756 N N . LEU A 1 97 ? 13.742 11.332 -1.901 1.00 86.38 97 LEU A N 1
ATOM 757 C CA . LEU A 1 97 ? 13.051 11.410 -0.614 1.00 86.38 97 LEU A CA 1
ATOM 758 C C . LEU A 1 97 ? 11.676 12.072 -0.753 1.00 86.38 97 LEU A C 1
ATOM 760 O O . LEU A 1 97 ? 10.735 11.660 -0.071 1.00 86.38 97 LEU A O 1
ATOM 764 N N . ILE A 1 98 ? 11.529 13.030 -1.674 1.00 80.06 98 ILE A N 1
ATOM 765 C CA . ILE A 1 98 ? 10.244 13.697 -1.960 1.00 80.06 98 ILE A CA 1
ATOM 766 C C . ILE A 1 98 ? 9.326 12.855 -2.858 1.00 80.06 98 ILE A C 1
ATOM 768 O O . ILE A 1 98 ? 8.107 13.025 -2.846 1.00 80.06 98 ILE A O 1
ATOM 772 N N . THR A 1 99 ? 9.892 11.901 -3.599 1.00 76.38 99 THR A N 1
ATOM 773 C CA . THR A 1 99 ? 9.125 10.968 -4.427 1.00 76.38 99 THR A CA 1
ATOM 774 C C . THR A 1 99 ? 8.528 9.888 -3.529 1.00 76.38 99 THR A C 1
ATOM 776 O O . THR A 1 99 ? 9.218 8.965 -3.101 1.00 76.38 99 THR A O 1
ATOM 779 N N . GLY A 1 100 ? 7.234 10.005 -3.210 1.00 66.50 100 GLY A N 1
ATOM 780 C CA . GLY A 1 100 ? 6.570 9.217 -2.158 1.00 66.50 100 GLY A CA 1
ATOM 781 C C . GLY A 1 100 ? 6.648 7.687 -2.296 1.00 66.50 100 GLY A C 1
ATOM 782 O O . GLY A 1 100 ? 6.470 6.974 -1.306 1.00 66.50 100 GLY A O 1
ATOM 783 N N . ALA A 1 101 ? 6.949 7.176 -3.492 1.00 72.56 101 ALA A N 1
ATOM 784 C CA . ALA A 1 101 ? 7.078 5.749 -3.781 1.00 72.56 101 ALA A CA 1
ATOM 785 C C . ALA A 1 101 ? 8.517 5.289 -4.090 1.00 72.56 101 ALA A C 1
ATOM 787 O O . ALA A 1 101 ? 8.727 4.113 -4.368 1.00 72.56 101 ALA A O 1
ATOM 788 N N . ALA A 1 102 ? 9.519 6.168 -4.033 1.00 86.50 102 ALA A N 1
ATOM 789 C CA . ALA A 1 102 ? 10.888 5.789 -4.355 1.00 86.50 102 ALA A CA 1
ATOM 790 C C . ALA A 1 102 ? 11.591 5.065 -3.185 1.00 86.50 102 ALA A C 1
ATOM 792 O O . ALA A 1 102 ? 11.572 5.558 -2.050 1.00 86.50 102 ALA A O 1
ATOM 793 N N . PRO A 1 103 ? 12.258 3.923 -3.436 1.00 92.38 103 PRO A N 1
ATOM 794 C CA . PRO A 1 103 ? 13.129 3.288 -2.455 1.00 92.38 103 PRO A CA 1
ATOM 795 C C . PRO A 1 103 ? 14.443 4.068 -2.346 1.00 92.38 103 PRO A C 1
ATOM 797 O O . PRO A 1 103 ? 15.257 4.045 -3.262 1.00 92.38 103 PRO A O 1
ATOM 800 N N . ALA A 1 104 ? 14.674 4.745 -1.224 1.00 92.88 104 ALA A N 1
ATOM 801 C CA . ALA A 1 104 ? 15.938 5.415 -0.911 1.00 92.88 104 ALA A CA 1
ATOM 802 C C . ALA A 1 104 ? 16.528 4.848 0.387 1.00 92.88 104 ALA A C 1
ATOM 804 O O . ALA A 1 104 ? 15.794 4.481 1.305 1.00 92.88 104 ALA A O 1
ATOM 805 N N . ARG A 1 105 ? 17.858 4.756 0.466 1.00 91.94 105 ARG A N 1
ATOM 806 C CA . ARG A 1 105 ? 18.609 4.340 1.659 1.00 91.94 105 ARG A CA 1
ATOM 807 C C . ARG A 1 105 ? 18.681 5.497 2.649 1.00 91.94 105 ARG A C 1
ATOM 809 O O . ARG A 1 105 ? 19.729 6.095 2.862 1.00 91.94 105 ARG A O 1
ATOM 816 N N . ASP A 1 106 ? 17.539 5.785 3.244 1.00 91.31 106 ASP A N 1
ATOM 817 C CA . ASP A 1 106 ? 17.350 6.833 4.234 1.00 91.31 106 ASP A CA 1
ATOM 818 C C . ASP A 1 106 ? 16.556 6.266 5.424 1.00 91.31 106 ASP A C 1
ATOM 820 O O . ASP A 1 106 ? 15.698 5.404 5.210 1.00 91.31 106 ASP A O 1
ATOM 824 N N . PRO A 1 107 ? 16.793 6.706 6.676 1.00 91.69 107 PRO A N 1
ATOM 825 C CA . PRO A 1 107 ? 16.048 6.218 7.837 1.00 91.69 107 PRO A CA 1
ATOM 826 C C . PRO A 1 107 ? 14.521 6.319 7.697 1.00 91.69 107 PRO A C 1
ATOM 828 O O . PRO A 1 107 ? 13.799 5.501 8.267 1.00 91.69 107 PRO A O 1
ATOM 831 N N . MET A 1 108 ? 14.008 7.267 6.908 1.00 89.31 108 MET A N 1
ATOM 832 C CA . MET A 1 108 ? 12.579 7.418 6.636 1.00 89.31 108 MET A CA 1
ATOM 833 C C . MET A 1 108 ? 11.981 6.260 5.838 1.00 89.31 108 MET A C 1
ATOM 835 O O . MET A 1 108 ? 10.764 6.071 5.875 1.00 89.31 108 MET A O 1
ATOM 839 N N . VAL A 1 109 ? 12.800 5.437 5.171 1.00 92.19 109 VAL A N 1
ATOM 840 C CA . VAL A 1 109 ? 12.324 4.237 4.466 1.00 92.19 109 VAL A CA 1
ATOM 841 C C . VAL A 1 109 ? 11.650 3.243 5.405 1.00 92.19 109 VAL A C 1
ATOM 843 O O . VAL A 1 109 ? 10.783 2.476 4.987 1.00 92.19 109 VAL A O 1
ATOM 846 N N . LEU A 1 110 ? 11.993 3.301 6.692 1.00 92.81 110 LEU A N 1
ATOM 847 C CA . LEU A 1 110 ? 11.340 2.553 7.753 1.00 92.81 110 LEU A CA 1
ATOM 848 C C . LEU A 1 110 ? 9.816 2.769 7.733 1.00 92.81 110 LEU A C 1
ATOM 850 O O . LEU A 1 110 ? 9.045 1.829 7.871 1.00 92.81 110 LEU A O 1
ATOM 854 N N . PHE A 1 111 ? 9.376 3.993 7.454 1.00 92.12 111 PHE A N 1
ATOM 855 C CA . PHE A 1 111 ? 7.966 4.371 7.391 1.00 92.12 111 PHE A CA 1
ATOM 856 C C . PHE A 1 111 ? 7.358 4.231 5.989 1.00 92.12 111 PHE A C 1
ATOM 858 O O . PHE A 1 111 ? 6.236 4.677 5.752 1.00 92.12 111 PHE A O 1
ATOM 865 N N . ARG A 1 112 ? 8.086 3.611 5.055 1.00 91.50 112 ARG A N 1
ATOM 866 C CA . ARG A 1 112 ? 7.649 3.347 3.680 1.00 91.50 112 ARG A CA 1
ATOM 867 C C . ARG A 1 112 ? 7.709 1.849 3.370 1.00 91.50 112 ARG A C 1
ATOM 869 O O . ARG A 1 112 ? 8.384 1.451 2.422 1.00 91.50 112 ARG A O 1
ATOM 876 N N . PRO A 1 113 ? 7.018 0.987 4.140 1.00 94.31 113 PRO A N 1
ATOM 877 C CA . PRO A 1 113 ? 7.082 -0.457 3.941 1.00 94.31 113 PRO A CA 1
ATOM 878 C C . PRO A 1 113 ? 6.741 -0.883 2.516 1.00 94.31 113 PRO A C 1
ATOM 880 O O . PRO A 1 113 ? 7.332 -1.839 2.036 1.00 94.31 113 PRO A O 1
ATOM 883 N N . GLN A 1 114 ? 5.882 -0.138 1.812 1.00 93.50 114 GLN A N 1
ATOM 884 C CA . GLN A 1 114 ? 5.470 -0.406 0.435 1.00 93.50 114 GLN A CA 1
ATOM 885 C C . GLN A 1 114 ? 6.618 -0.509 -0.582 1.00 93.50 114 GLN A C 1
ATOM 887 O O . GLN A 1 114 ? 6.425 -1.126 -1.624 1.00 93.50 114 GLN A O 1
ATOM 892 N N . VAL A 1 115 ? 7.795 0.066 -0.300 1.00 93.62 115 VAL A N 1
ATOM 893 C CA . VAL A 1 115 ? 8.941 0.051 -1.231 1.00 93.62 115 VAL A CA 1
ATOM 894 C C . VAL A 1 115 ? 10.000 -0.993 -0.870 1.00 93.62 115 VAL A C 1
ATOM 896 O O . VAL A 1 115 ? 10.997 -1.131 -1.574 1.00 93.62 115 VAL A O 1
ATOM 899 N N . TRP A 1 116 ? 9.826 -1.744 0.221 1.00 95.62 116 TRP A N 1
ATOM 900 C CA . TRP A 1 116 ? 10.891 -2.601 0.751 1.00 95.62 116 TRP A CA 1
ATOM 901 C C . TRP A 1 116 ? 11.306 -3.731 -0.195 1.00 95.62 116 TRP A C 1
ATOM 903 O O . TRP A 1 116 ? 12.484 -4.086 -0.242 1.00 95.62 116 TRP A O 1
ATOM 913 N N . GLY A 1 117 ? 10.373 -4.254 -0.996 1.00 96.25 117 GLY A N 1
ATOM 914 C CA . GLY A 1 117 ? 10.675 -5.301 -1.975 1.00 96.25 117 GLY A CA 1
ATOM 915 C C . GLY A 1 117 ? 11.753 -4.896 -2.991 1.00 96.25 117 GLY A C 1
ATOM 916 O O . GLY A 1 117 ? 12.530 -5.748 -3.422 1.00 96.25 117 GLY A O 1
ATOM 917 N N . TYR A 1 118 ? 11.877 -3.600 -3.310 1.00 95.75 118 TYR A N 1
ATOM 918 C CA . TYR A 1 118 ? 12.851 -3.097 -4.287 1.00 95.75 118 TYR A CA 1
ATOM 919 C C . TYR A 1 118 ? 14.306 -3.243 -3.834 1.00 95.75 118 TYR A C 1
ATOM 921 O O . TYR A 1 118 ? 15.210 -3.327 -4.673 1.00 95.75 118 TYR A O 1
ATOM 929 N N . PHE A 1 119 ? 14.553 -3.333 -2.522 1.00 95.88 119 PHE A N 1
ATOM 930 C CA . PHE A 1 119 ? 15.886 -3.631 -1.997 1.00 95.88 119 PHE A CA 1
ATOM 931 C C . PHE A 1 119 ? 16.314 -5.076 -2.292 1.00 95.88 119 PHE A C 1
ATOM 933 O O . PHE A 1 119 ? 17.511 -5.350 -2.344 1.00 95.88 119 PHE A O 1
ATOM 940 N N . ILE A 1 120 ? 15.369 -5.983 -2.568 1.00 95.69 120 ILE A N 1
ATOM 941 C CA . ILE A 1 120 ? 15.639 -7.385 -2.914 1.00 95.69 120 ILE A CA 1
ATOM 942 C C . ILE A 1 120 ? 15.870 -7.522 -4.423 1.00 95.69 120 ILE A C 1
ATOM 944 O O . ILE A 1 120 ? 16.993 -7.811 -4.839 1.00 95.69 120 ILE A O 1
ATOM 948 N N . SER A 1 121 ? 14.860 -7.235 -5.250 1.00 95.38 121 SER A N 1
ATOM 949 C CA . SER A 1 121 ? 14.954 -7.159 -6.721 1.00 95.38 121 SER A CA 1
ATOM 950 C C . SER A 1 121 ? 13.937 -6.162 -7.290 1.00 95.38 121 SER A C 1
ATOM 952 O O . SER A 1 121 ? 13.021 -5.751 -6.581 1.00 95.38 121 SER A O 1
ATOM 954 N N . GLY A 1 122 ? 14.096 -5.759 -8.557 1.00 94.44 122 GLY A N 1
ATOM 955 C CA . G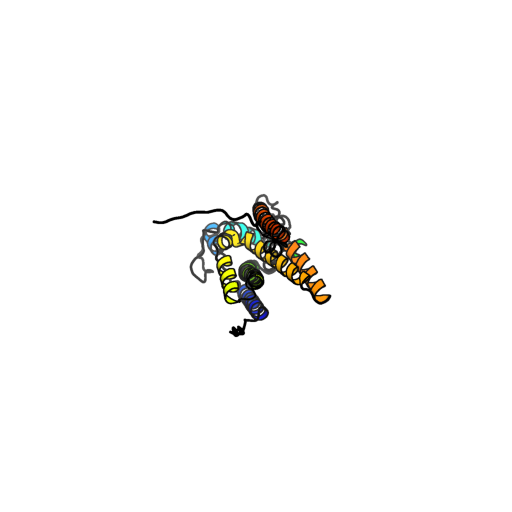LY A 1 122 ? 13.106 -4.915 -9.240 1.00 94.44 122 GLY A CA 1
ATOM 956 C C . GLY A 1 122 ? 11.744 -5.607 -9.351 1.00 94.44 122 GLY A C 1
ATOM 957 O O . GLY A 1 122 ? 10.737 -5.040 -8.939 1.00 94.44 122 GLY A O 1
ATOM 958 N N . ASP A 1 123 ? 11.730 -6.864 -9.796 1.00 94.94 123 ASP A N 1
ATOM 959 C CA . ASP A 1 123 ? 10.501 -7.647 -9.995 1.00 94.94 123 ASP A CA 1
ATOM 960 C C . ASP A 1 123 ? 9.791 -7.968 -8.676 1.00 94.94 123 ASP A C 1
ATOM 962 O O . ASP A 1 123 ? 8.577 -7.797 -8.549 1.00 94.94 123 ASP A O 1
ATOM 966 N N . ILE A 1 124 ? 10.560 -8.359 -7.650 1.00 97.19 124 ILE A N 1
ATOM 967 C CA . ILE A 1 124 ? 10.039 -8.564 -6.293 1.00 97.19 124 ILE A CA 1
ATOM 968 C C . ILE A 1 124 ? 9.514 -7.242 -5.739 1.00 97.19 124 ILE A C 1
ATOM 970 O O . ILE A 1 124 ? 8.468 -7.238 -5.101 1.00 97.19 124 ILE A O 1
ATOM 974 N N . GLY A 1 125 ? 10.198 -6.124 -5.992 1.00 96.19 125 GLY A N 1
ATOM 975 C CA . GLY A 1 125 ? 9.744 -4.788 -5.613 1.00 96.19 125 GLY A CA 1
ATOM 976 C C . GLY A 1 125 ? 8.381 -4.439 -6.191 1.00 96.19 125 GLY A C 1
ATOM 977 O O . GLY A 1 125 ? 7.473 -4.104 -5.431 1.00 96.19 125 GLY A O 1
ATOM 978 N N . MET A 1 126 ? 8.215 -4.602 -7.505 1.00 95.12 126 MET A N 1
ATOM 979 C CA . MET A 1 126 ? 6.947 -4.346 -8.192 1.00 95.12 126 MET A CA 1
ATOM 980 C C . MET A 1 126 ? 5.827 -5.250 -7.672 1.00 95.12 126 MET A C 1
ATOM 982 O O . MET A 1 126 ? 4.742 -4.770 -7.338 1.00 95.12 126 MET A O 1
ATOM 986 N N . ALA A 1 127 ? 6.083 -6.554 -7.547 1.00 97.12 127 ALA A N 1
ATOM 987 C CA . ALA A 1 127 ? 5.083 -7.493 -7.050 1.00 97.12 127 ALA A CA 1
ATOM 988 C C . ALA A 1 127 ? 4.706 -7.233 -5.593 1.00 97.12 127 ALA A C 1
ATOM 990 O O . ALA A 1 127 ? 3.520 -7.146 -5.263 1.00 97.12 127 ALA A O 1
ATOM 991 N N . PHE A 1 128 ? 5.699 -7.009 -4.738 1.00 97.69 128 PHE A N 1
ATOM 992 C CA . PHE A 1 128 ? 5.482 -6.666 -3.343 1.00 97.69 128 PHE A CA 1
ATOM 993 C C . PHE A 1 128 ? 4.640 -5.395 -3.206 1.00 97.69 128 PHE A C 1
ATOM 995 O O . PHE A 1 128 ? 3.650 -5.395 -2.476 1.00 97.69 128 PHE A O 1
ATOM 1002 N N . GLN A 1 129 ? 4.991 -4.327 -3.926 1.00 95.50 129 GLN A N 1
ATOM 1003 C CA . GLN A 1 129 ? 4.269 -3.060 -3.857 1.00 95.50 129 GLN A CA 1
ATOM 1004 C C . GLN A 1 129 ? 2.816 -3.211 -4.323 1.00 95.50 129 GLN A C 1
ATOM 1006 O O . GLN A 1 129 ? 1.905 -2.707 -3.663 1.00 95.50 129 GLN A O 1
ATOM 1011 N N . TRP A 1 130 ? 2.583 -3.947 -5.414 1.00 95.50 130 TRP A N 1
ATOM 1012 C CA . TRP A 1 130 ? 1.240 -4.202 -5.935 1.00 95.50 130 TRP A CA 1
ATOM 1013 C C . TRP A 1 130 ? 0.334 -4.876 -4.897 1.00 95.50 130 TRP A C 1
ATOM 1015 O O . TRP A 1 130 ? -0.793 -4.427 -4.653 1.00 95.50 130 TRP A O 1
ATOM 1025 N N . TRP A 1 131 ? 0.821 -5.941 -4.253 1.00 97.31 131 TRP A N 1
ATOM 1026 C CA . TRP A 1 131 ? 0.043 -6.670 -3.248 1.00 97.31 131 TRP A CA 1
ATOM 1027 C C . TRP A 1 131 ? -0.034 -5.936 -1.914 1.00 97.31 131 TRP A C 1
ATOM 1029 O O . TRP A 1 131 ? -1.071 -6.006 -1.253 1.00 97.31 131 TRP A O 1
ATOM 1039 N N . PHE A 1 132 ? 0.998 -5.172 -1.546 1.00 96.50 132 PHE A N 1
ATOM 1040 C CA . PHE A 1 132 ? 0.947 -4.273 -0.397 1.00 96.50 132 PHE A CA 1
ATOM 1041 C C . PHE A 1 132 ? -0.182 -3.250 -0.561 1.00 96.50 132 PHE A C 1
ATOM 1043 O O . PHE A 1 132 ? -0.972 -3.059 0.359 1.00 96.50 132 PHE A O 1
ATOM 1050 N N . TYR A 1 133 ? -0.317 -2.637 -1.739 1.00 94.75 133 TYR A N 1
ATOM 1051 C CA . TYR A 1 133 ? -1.414 -1.714 -2.028 1.00 94.75 133 TYR A CA 1
ATOM 1052 C C . TYR A 1 133 ? -2.764 -2.418 -2.077 1.00 94.75 133 TYR A C 1
ATOM 1054 O O . TYR A 1 133 ? -3.678 -2.019 -1.359 1.00 94.75 133 TYR A O 1
ATOM 1062 N N . SER A 1 134 ? -2.881 -3.495 -2.849 1.00 95.19 134 SER A N 1
ATOM 1063 C CA . SER A 1 134 ? -4.158 -4.184 -3.052 1.00 95.19 134 SER A CA 1
ATOM 1064 C C . SER A 1 134 ? -4.700 -4.787 -1.753 1.00 95.19 134 SER A C 1
ATOM 1066 O O . SER A 1 134 ? -5.798 -4.451 -1.307 1.00 95.19 134 SER A O 1
ATOM 1068 N N . PHE A 1 135 ? -3.923 -5.659 -1.105 1.00 97.62 135 PHE A N 1
ATOM 1069 C CA . PHE A 1 135 ? -4.366 -6.347 0.107 1.00 97.62 135 PHE A CA 1
ATOM 1070 C C . PHE A 1 135 ? -4.242 -5.471 1.345 1.00 97.62 135 PHE A C 1
ATOM 1072 O O . PHE A 1 135 ? -5.131 -5.508 2.193 1.00 97.62 135 PHE A O 1
ATOM 1079 N N . GLY A 1 136 ? -3.199 -4.644 1.447 1.00 97.00 136 GLY A N 1
ATOM 1080 C CA . GLY A 1 136 ? -3.048 -3.729 2.575 1.00 97.00 136 GLY A CA 1
ATOM 1081 C C . GLY A 1 136 ? -4.204 -2.736 2.660 1.00 97.00 136 GLY A C 1
ATOM 1082 O O . GLY A 1 136 ? -4.769 -2.565 3.740 1.00 97.00 136 GLY A O 1
ATOM 1083 N N . ALA A 1 137 ? -4.615 -2.130 1.539 1.00 95.44 137 ALA A N 1
ATOM 1084 C CA . ALA A 1 137 ? -5.734 -1.187 1.543 1.00 95.44 137 ALA A CA 1
ATOM 1085 C C . ALA A 1 137 ? -7.059 -1.880 1.819 1.00 95.44 137 ALA A C 1
ATOM 1087 O O . ALA A 1 137 ? -7.829 -1.397 2.650 1.00 95.44 137 ALA A O 1
ATOM 1088 N N . TRP A 1 138 ? -7.295 -3.037 1.192 1.00 97.62 138 TRP A N 1
ATOM 1089 C CA . TRP A 1 138 ? -8.498 -3.817 1.452 1.00 97.62 138 TRP A CA 1
ATOM 1090 C C . TRP A 1 138 ? -8.618 -4.177 2.936 1.00 97.62 138 TRP A C 1
ATOM 1092 O O . TRP A 1 138 ? -9.642 -3.885 3.548 1.00 97.62 138 TRP A O 1
ATOM 1102 N N . ILE A 1 139 ? -7.555 -4.721 3.546 1.00 97.88 139 ILE A N 1
ATOM 1103 C CA . ILE A 1 139 ? -7.523 -5.080 4.972 1.00 97.88 139 ILE A CA 1
ATOM 1104 C C . ILE A 1 139 ? -7.764 -3.848 5.844 1.00 97.88 139 ILE A C 1
ATOM 1106 O O . ILE A 1 139 ? -8.576 -3.897 6.769 1.00 97.88 139 ILE A O 1
ATOM 1110 N N . ALA A 1 140 ? -7.063 -2.746 5.574 1.00 96.75 140 ALA A N 1
ATOM 1111 C CA . ALA A 1 140 ? -7.129 -1.554 6.407 1.00 96.75 140 ALA A CA 1
ATOM 1112 C C . ALA A 1 140 ? -8.536 -0.932 6.395 1.00 96.75 140 ALA A C 1
ATOM 1114 O O . ALA A 1 140 ? -9.099 -0.661 7.458 1.00 96.75 140 ALA A O 1
ATOM 1115 N N . VAL A 1 141 ? -9.134 -0.785 5.209 1.00 96.00 141 VAL A N 1
ATOM 1116 C CA . VAL A 1 141 ? -10.499 -0.265 5.040 1.00 96.00 141 VAL A CA 1
ATOM 1117 C C . VAL A 1 141 ? -11.521 -1.227 5.633 1.00 96.00 141 VAL A C 1
ATOM 1119 O O . VAL A 1 141 ? -12.398 -0.802 6.383 1.00 96.00 141 VAL A O 1
ATOM 1122 N N . TRP A 1 142 ? -11.390 -2.526 5.366 1.00 97.19 142 TRP A N 1
ATOM 1123 C CA . TRP A 1 142 ? -12.276 -3.547 5.914 1.00 97.19 142 TRP A CA 1
ATOM 1124 C C . TRP A 1 142 ? -12.297 -3.527 7.444 1.00 97.19 142 TRP A C 1
ATOM 1126 O O . TRP A 1 142 ? -13.368 -3.520 8.048 1.00 97.19 142 TRP A O 1
ATOM 1136 N N . LEU A 1 143 ? -11.131 -3.442 8.091 1.00 96.38 143 LEU A N 1
ATOM 1137 C CA . LEU A 1 143 ? -11.039 -3.368 9.549 1.00 96.38 143 LEU A CA 1
ATOM 1138 C C . LEU A 1 143 ? -11.690 -2.106 10.122 1.00 96.38 143 LEU A C 1
ATOM 1140 O O . LEU A 1 143 ? -12.309 -2.192 11.184 1.00 96.38 143 LEU A O 1
ATOM 1144 N N . VAL A 1 144 ? -11.569 -0.959 9.447 1.00 95.00 144 VAL A N 1
ATOM 1145 C CA . VAL A 1 144 ? -12.261 0.278 9.844 1.00 95.00 144 VAL A CA 1
ATOM 1146 C C . VAL A 1 144 ? -13.770 0.121 9.671 1.00 95.00 144 VAL A C 1
ATOM 1148 O O . VAL A 1 144 ? -14.513 0.369 10.621 1.00 95.00 144 VAL A O 1
ATOM 1151 N N . LEU A 1 145 ? -14.232 -0.362 8.515 1.00 93.56 145 LEU A N 1
ATOM 1152 C CA . LEU A 1 145 ? -15.655 -0.578 8.246 1.00 93.56 145 LEU A CA 1
ATOM 1153 C C . LEU A 1 145 ? -16.279 -1.555 9.240 1.00 93.56 145 LEU A C 1
ATOM 1155 O O . LEU A 1 145 ? -17.351 -1.259 9.752 1.00 93.56 145 LEU A O 1
ATOM 1159 N N . ARG A 1 146 ? -15.580 -2.627 9.634 1.00 93.88 146 ARG A N 1
ATOM 1160 C CA . ARG A 1 146 ? -16.049 -3.535 10.695 1.00 93.88 146 ARG A CA 1
ATOM 1161 C C . ARG A 1 146 ? -16.326 -2.814 12.009 1.00 93.88 146 ARG A C 1
ATOM 1163 O O . ARG A 1 146 ? -17.215 -3.220 12.748 1.00 93.88 146 ARG A O 1
ATOM 1170 N N . ARG A 1 147 ? -15.593 -1.744 12.334 1.00 91.12 147 ARG A N 1
ATOM 1171 C CA . ARG A 1 147 ? -15.885 -0.935 13.530 1.00 91.12 147 ARG A CA 1
ATOM 1172 C C . ARG A 1 147 ? -17.131 -0.076 13.356 1.00 91.12 147 ARG A C 1
ATOM 1174 O O . ARG A 1 147 ? -17.852 0.104 14.330 1.00 91.12 147 ARG A O 1
ATOM 1181 N N . LEU A 1 148 ? -17.384 0.414 12.146 1.00 89.12 148 LEU A N 1
ATOM 1182 C CA . LEU A 1 148 ? -18.527 1.274 11.831 1.00 89.12 148 LEU A CA 1
ATOM 1183 C C . LEU A 1 148 ? -19.833 0.483 11.653 1.00 89.12 148 LEU A C 1
ATOM 1185 O O . LEU A 1 148 ? -20.893 0.963 12.032 1.00 89.12 148 LEU A O 1
ATOM 1189 N N . THR A 1 149 ? -19.761 -0.742 11.134 1.00 90.19 149 THR A N 1
ATOM 1190 C CA . THR A 1 149 ? -20.918 -1.606 10.834 1.00 90.19 149 THR A CA 1
ATOM 1191 C C . THR A 1 149 ? -21.285 -2.556 11.979 1.00 90.19 149 THR A C 1
ATOM 1193 O O . THR A 1 149 ? -22.106 -3.452 11.807 1.00 90.19 149 THR A O 1
ATOM 1196 N N . GLY A 1 150 ? -20.661 -2.421 13.155 1.00 86.88 150 GLY A N 1
ATOM 1197 C CA . GLY A 1 150 ? -20.918 -3.321 14.285 1.00 86.88 150 GLY A CA 1
ATOM 1198 C C . GLY A 1 150 ? -20.377 -4.747 14.098 1.00 86.88 150 GLY A C 1
ATOM 1199 O O . GLY A 1 150 ? -20.879 -5.679 14.723 1.00 86.88 150 GLY A O 1
ATOM 1200 N N . ASN A 1 151 ? -19.309 -4.908 13.313 1.00 88.38 151 ASN A N 1
ATOM 1201 C CA . ASN A 1 151 ? -18.672 -6.166 12.898 1.00 88.38 151 ASN A CA 1
ATOM 1202 C C . ASN A 1 151 ? -19.504 -7.015 11.924 1.00 88.38 151 ASN A C 1
ATOM 1204 O O . ASN A 1 151 ? -19.367 -8.238 11.911 1.00 88.38 151 ASN A O 1
ATOM 1208 N N . ASP A 1 152 ? -20.339 -6.389 11.095 1.00 89.50 152 ASP A N 1
ATOM 1209 C CA . ASP A 1 152 ? -20.938 -7.092 9.963 1.00 89.50 152 ASP A CA 1
ATOM 1210 C C . ASP A 1 152 ? -19.883 -7.350 8.876 1.00 89.50 152 ASP A C 1
ATOM 1212 O O . ASP A 1 152 ? -19.423 -6.431 8.188 1.00 89.50 152 ASP A O 1
ATOM 1216 N N . GLU A 1 153 ? -19.475 -8.612 8.743 1.00 91.00 153 GLU A N 1
ATOM 1217 C CA . GLU A 1 153 ? -18.396 -9.027 7.846 1.00 91.00 153 GLU A CA 1
ATOM 1218 C C . GLU A 1 153 ? -18.728 -8.774 6.378 1.00 91.00 153 GLU A C 1
ATOM 1220 O O . GLU A 1 153 ? -17.873 -8.292 5.633 1.00 91.00 153 GLU A O 1
ATOM 1225 N N . TRP A 1 154 ? -19.966 -9.057 5.968 1.00 91.38 154 TRP A N 1
ATOM 1226 C CA . TRP A 1 154 ? -20.375 -8.976 4.567 1.00 91.38 154 TRP A CA 1
ATOM 1227 C C . TRP A 1 154 ? -20.429 -7.532 4.088 1.00 91.38 154 TRP A C 1
ATOM 1229 O O . TRP A 1 154 ? -19.794 -7.195 3.088 1.00 91.38 154 TRP A O 1
ATOM 1239 N N . THR A 1 155 ? -21.115 -6.663 4.833 1.00 93.12 155 THR A N 1
ATOM 1240 C CA . THR A 1 155 ? -21.192 -5.236 4.497 1.00 93.12 155 THR A CA 1
ATOM 1241 C C . THR A 1 155 ? -19.809 -4.593 4.507 1.00 93.12 155 THR A C 1
ATOM 1243 O O . THR A 1 155 ? -19.469 -3.836 3.597 1.00 93.12 155 THR A O 1
ATOM 1246 N N . SER A 1 156 ? -18.964 -4.940 5.483 1.00 94.38 156 SER A N 1
ATOM 1247 C CA . SER A 1 156 ? -17.606 -4.392 5.565 1.00 94.38 156 SER A CA 1
ATOM 1248 C C . SER A 1 156 ? -16.728 -4.852 4.402 1.00 94.38 156 SER A C 1
ATOM 1250 O O . SER A 1 156 ? -15.985 -4.048 3.841 1.00 94.38 156 SER A O 1
ATOM 1252 N N . ALA A 1 157 ? -16.799 -6.133 4.026 1.00 95.25 157 ALA A N 1
ATOM 1253 C CA . ALA A 1 157 ? -16.028 -6.685 2.914 1.00 95.25 157 ALA A CA 1
ATOM 1254 C C . ALA A 1 157 ? -16.498 -6.120 1.568 1.00 95.25 157 ALA A C 1
ATOM 1256 O O . ALA A 1 157 ? -15.670 -5.752 0.732 1.00 95.25 157 ALA A O 1
ATOM 1257 N N . CYS A 1 158 ? -17.813 -5.983 1.372 1.00 96.12 158 CYS A N 1
ATOM 1258 C CA . CYS A 1 158 ? -18.380 -5.352 0.181 1.00 96.12 158 CYS A CA 1
ATOM 1259 C C . CYS A 1 158 ? -17.960 -3.885 0.080 1.00 96.12 158 CYS A C 1
ATOM 1261 O O . CYS A 1 158 ? -17.520 -3.460 -0.982 1.00 96.12 158 CYS A O 1
ATOM 1263 N N . GLY A 1 159 ? -18.019 -3.131 1.182 1.00 94.31 159 GLY A N 1
ATOM 1264 C CA . GLY A 1 159 ? -17.587 -1.733 1.210 1.00 94.31 159 GLY A CA 1
ATOM 1265 C C . GLY A 1 159 ? -16.095 -1.564 0.913 1.00 94.31 159 GLY A C 1
ATOM 1266 O O . GLY A 1 159 ? -15.729 -0.725 0.094 1.00 94.31 159 GLY A O 1
ATOM 1267 N N . ALA A 1 160 ? -15.234 -2.399 1.507 1.00 95.88 160 ALA A N 1
ATOM 1268 C CA . ALA A 1 160 ? -13.797 -2.380 1.228 1.00 95.88 160 ALA A CA 1
ATOM 1269 C C . ALA A 1 160 ? -13.491 -2.715 -0.239 1.00 95.88 160 ALA A C 1
ATOM 1271 O O . ALA A 1 160 ? -12.664 -2.060 -0.870 1.00 95.88 160 ALA A O 1
ATOM 1272 N N . THR A 1 161 ? -14.206 -3.694 -0.797 1.00 96.44 161 THR A N 1
ATOM 1273 C CA . THR A 1 161 ? -14.082 -4.089 -2.204 1.00 96.44 161 THR A CA 1
ATOM 1274 C C . THR A 1 161 ? -14.558 -2.972 -3.133 1.00 96.44 161 THR A C 1
ATOM 1276 O O . THR A 1 161 ? -13.824 -2.570 -4.029 1.00 96.44 161 THR A O 1
ATOM 1279 N N . ALA A 1 162 ? -15.744 -2.409 -2.893 1.00 94.94 162 ALA A N 1
ATOM 1280 C CA . ALA A 1 162 ? -16.292 -1.316 -3.693 1.00 94.94 162 ALA A CA 1
ATOM 1281 C C . ALA A 1 162 ? -15.370 -0.088 -3.701 1.00 94.94 162 ALA A C 1
ATOM 1283 O O . ALA A 1 162 ? -15.163 0.528 -4.744 1.00 94.94 162 ALA A O 1
ATOM 1284 N N . LEU A 1 163 ? -14.775 0.240 -2.552 1.00 91.62 163 LEU A N 1
ATOM 1285 C CA . LEU A 1 163 ? -13.831 1.344 -2.433 1.00 91.62 163 LEU A CA 1
ATOM 1286 C C . LEU A 1 163 ? -12.523 1.053 -3.183 1.00 91.62 163 LEU A C 1
ATOM 1288 O O . LEU A 1 163 ? -12.062 1.915 -3.931 1.00 91.62 163 LEU A O 1
ATOM 1292 N N . LEU A 1 164 ? -11.964 -0.156 -3.061 1.00 91.62 164 LEU A N 1
ATOM 1293 C CA . LEU A 1 164 ? -10.744 -0.541 -3.778 1.00 91.62 164 LEU A CA 1
ATOM 1294 C C . LEU A 1 164 ? -10.931 -0.497 -5.302 1.00 91.62 164 LEU A C 1
ATOM 1296 O O . LEU A 1 164 ? -10.042 -0.044 -6.018 1.00 91.62 164 LEU A O 1
ATOM 1300 N N . PHE A 1 165 ? -12.092 -0.924 -5.798 1.00 91.50 165 PHE A N 1
ATOM 1301 C CA . PHE A 1 165 ? -12.433 -0.893 -7.225 1.00 91.50 165 PHE A CA 1
ATOM 1302 C C . PHE A 1 165 ? -13.052 0.434 -7.685 1.00 91.50 165 PHE A C 1
ATOM 1304 O O . PHE A 1 165 ? -13.451 0.560 -8.843 1.00 91.50 165 PHE A O 1
ATOM 1311 N N . SER A 1 166 ? -13.121 1.442 -6.814 1.00 91.00 166 SER A N 1
ATOM 1312 C CA . SER A 1 166 ? -13.612 2.759 -7.207 1.00 91.00 166 SER A CA 1
ATOM 1313 C C . SER A 1 166 ? -12.655 3.427 -8.206 1.00 91.00 166 SER A C 1
ATOM 1315 O O . SER A 1 166 ? -11.436 3.237 -8.116 1.00 91.00 166 SER A O 1
ATOM 1317 N N . PRO A 1 167 ? -13.164 4.268 -9.128 1.00 87.56 167 PRO A N 1
ATOM 1318 C CA . PRO A 1 167 ? -12.323 4.957 -10.103 1.00 87.56 167 PRO A CA 1
ATOM 1319 C C . PRO A 1 167 ? -11.176 5.751 -9.471 1.00 87.56 167 PRO A C 1
ATOM 1321 O O . PRO A 1 167 ? -10.092 5.795 -10.036 1.00 87.56 167 PRO A O 1
ATOM 1324 N N . PHE A 1 168 ? -11.383 6.333 -8.284 1.00 83.81 168 PHE A N 1
ATOM 1325 C CA . PHE A 1 168 ? -10.346 7.089 -7.581 1.00 83.81 168 PHE A CA 1
ATOM 1326 C C . PHE A 1 168 ? -9.146 6.213 -7.195 1.00 83.81 168 PHE A C 1
ATOM 1328 O O . PHE A 1 168 ? -8.013 6.559 -7.523 1.00 83.81 168 PHE A O 1
ATOM 1335 N N . PHE A 1 169 ? -9.383 5.056 -6.566 1.00 85.19 169 PHE A N 1
ATOM 1336 C CA . PHE A 1 169 ? -8.302 4.138 -6.190 1.00 85.19 169 PHE A CA 1
ATOM 1337 C C . PHE A 1 169 ? -7.620 3.529 -7.408 1.00 85.19 169 PHE A C 1
ATOM 1339 O O . PHE A 1 169 ? -6.401 3.398 -7.419 1.00 85.19 169 PHE A O 1
ATOM 1346 N N . GLN A 1 170 ? -8.382 3.204 -8.451 1.00 87.19 170 GLN A N 1
ATOM 1347 C CA . GLN A 1 170 ? -7.826 2.636 -9.679 1.00 87.19 170 GLN A CA 1
ATOM 1348 C C . GLN A 1 170 ? -6.995 3.662 -10.471 1.00 87.19 170 GLN A C 1
ATOM 1350 O O . GLN A 1 170 ? -5.956 3.313 -11.023 1.00 87.19 170 GLN A O 1
ATOM 1355 N N . ALA A 1 171 ? -7.408 4.933 -10.491 1.00 83.50 171 ALA A N 1
ATOM 1356 C CA . ALA A 1 171 ? -6.735 6.001 -11.233 1.00 83.50 171 ALA A CA 1
ATOM 1357 C C . ALA A 1 171 ? -5.609 6.704 -10.460 1.00 83.50 171 ALA A C 1
ATOM 1359 O O . ALA A 1 171 ? -4.900 7.514 -11.042 1.00 83.50 171 ALA A O 1
ATOM 1360 N N . TRP A 1 172 ? -5.437 6.454 -9.162 1.00 79.06 172 TRP A N 1
ATOM 1361 C CA . TRP A 1 172 ? -4.382 7.096 -8.364 1.00 79.06 172 TRP A CA 1
ATOM 1362 C C . TRP A 1 172 ? -3.694 6.110 -7.423 1.00 79.06 172 TRP A C 1
ATOM 1364 O O . TRP A 1 172 ? -3.195 6.502 -6.366 1.00 79.06 172 TRP A O 1
ATOM 1374 N N . SER A 1 173 ? -3.678 4.827 -7.788 1.00 80.25 173 SER A N 1
ATOM 1375 C CA . SER A 1 173 ? -3.322 3.720 -6.895 1.00 80.25 173 SER A CA 1
ATOM 1376 C C . SER A 1 173 ? -1.950 3.898 -6.232 1.00 80.25 173 SER A C 1
ATOM 1378 O O . SER A 1 173 ? -1.860 3.804 -5.008 1.00 80.25 173 SER A O 1
ATOM 1380 N N . LEU A 1 174 ? -0.911 4.255 -6.994 1.00 79.81 174 LEU A N 1
ATOM 1381 C CA . LEU A 1 174 ? 0.450 4.448 -6.477 1.00 79.81 174 LEU A CA 1
ATOM 1382 C C . LEU A 1 174 ? 0.580 5.615 -5.483 1.00 79.81 174 LEU A C 1
ATOM 1384 O O . LEU A 1 174 ? 1.489 5.618 -4.656 1.00 79.81 174 LEU A O 1
ATOM 1388 N N . ASN A 1 175 ? -0.333 6.588 -5.541 1.00 78.62 175 ASN A N 1
ATOM 1389 C CA . ASN A 1 175 ? -0.282 7.802 -4.727 1.00 78.62 175 ASN A CA 1
ATOM 1390 C C . ASN A 1 175 ? -1.240 7.746 -3.529 1.00 78.62 175 ASN A C 1
ATOM 1392 O O . ASN A 1 175 ? -0.837 8.002 -2.399 1.00 78.62 175 ASN A O 1
ATOM 1396 N N . CYS A 1 176 ? -2.515 7.414 -3.752 1.00 81.06 176 CYS A N 1
ATOM 1397 C CA . CYS A 1 176 ? -3.551 7.499 -2.718 1.00 81.06 176 CYS A CA 1
ATOM 1398 C C . CYS A 1 176 ? -3.642 6.248 -1.831 1.00 81.06 176 CYS A C 1
ATOM 1400 O O . CYS A 1 176 ? -3.991 6.342 -0.652 1.00 81.06 176 CYS A O 1
ATOM 1402 N N . THR A 1 177 ? -3.308 5.073 -2.365 1.00 88.81 177 THR A N 1
ATOM 1403 C CA . THR A 1 177 ? -3.462 3.804 -1.644 1.00 88.81 177 THR A CA 1
ATOM 1404 C C . THR A 1 177 ? -2.611 3.716 -0.377 1.00 88.81 177 THR A C 1
ATOM 1406 O O . THR A 1 177 ? -3.172 3.388 0.673 1.00 88.81 177 THR A O 1
ATOM 1409 N N . PRO A 1 178 ? -1.298 4.037 -0.388 1.00 89.69 178 PRO A N 1
ATOM 1410 C CA . PRO A 1 178 ? -0.514 3.993 0.845 1.00 89.69 178 PRO A CA 1
ATOM 1411 C C . PRO A 1 178 ? -1.023 5.006 1.880 1.00 89.69 178 PRO A C 1
ATOM 1413 O O . PRO A 1 178 ? -1.104 4.681 3.064 1.00 89.69 178 PRO A O 1
ATOM 1416 N N . THR A 1 179 ? -1.479 6.187 1.448 1.00 87.94 179 THR A N 1
ATOM 1417 C CA . THR A 1 179 ? -2.116 7.173 2.331 1.00 87.94 179 THR A CA 1
ATOM 1418 C C . THR A 1 179 ? -3.327 6.585 3.050 1.00 87.94 179 THR A C 1
ATOM 1420 O O . THR A 1 179 ? -3.462 6.748 4.260 1.00 87.94 179 THR A O 1
ATOM 1423 N N . VAL A 1 180 ? -4.187 5.855 2.339 1.00 90.25 180 VAL A N 1
ATOM 1424 C CA . VAL A 1 180 ? -5.387 5.227 2.913 1.00 90.25 180 VAL A CA 1
ATOM 1425 C C . VAL A 1 180 ? -5.022 4.116 3.892 1.00 90.25 180 VAL A C 1
ATOM 1427 O O . VAL A 1 180 ? -5.603 4.055 4.978 1.00 90.25 180 VAL A O 1
ATOM 1430 N N . ILE A 1 181 ? -4.042 3.274 3.547 1.00 94.19 181 ILE A N 1
ATOM 1431 C CA . ILE A 1 181 ? -3.533 2.215 4.430 1.00 94.19 181 ILE A CA 1
ATOM 1432 C C . ILE A 1 181 ? -3.083 2.818 5.760 1.00 94.19 181 ILE A C 1
ATOM 1434 O O . ILE A 1 181 ? -3.533 2.390 6.826 1.00 94.19 181 ILE A O 1
ATOM 1438 N N . PHE A 1 182 ? -2.227 3.839 5.708 1.00 93.44 182 PHE A N 1
ATOM 1439 C CA . PHE A 1 182 ? -1.652 4.435 6.909 1.00 93.44 182 PHE A CA 1
ATOM 1440 C C . PHE A 1 182 ? -2.647 5.313 7.681 1.00 93.44 182 PHE A C 1
ATOM 1442 O O . PHE A 1 182 ? -2.603 5.332 8.913 1.00 93.44 182 PHE A O 1
ATOM 1449 N N . ALA A 1 183 ? -3.604 5.959 7.005 1.00 91.31 183 ALA A N 1
ATOM 1450 C CA . ALA A 1 183 ? -4.710 6.664 7.655 1.00 91.31 183 ALA A CA 1
ATOM 1451 C C . ALA A 1 183 ? -5.592 5.699 8.459 1.00 91.31 183 ALA A C 1
ATOM 1453 O O . ALA A 1 183 ? -5.859 5.916 9.644 1.00 91.31 183 ALA A O 1
ATOM 1454 N N . CYS A 1 184 ? -6.005 4.594 7.833 1.00 94.19 184 CYS A N 1
ATOM 1455 C CA . CYS A 1 184 ? -6.802 3.560 8.483 1.00 94.19 184 CYS A CA 1
ATOM 1456 C C . CYS A 1 184 ? -6.023 2.904 9.631 1.00 94.19 184 CYS A C 1
ATOM 1458 O O . CYS A 1 184 ? -6.576 2.714 10.713 1.00 94.19 184 CYS A O 1
ATOM 1460 N N . GLY A 1 185 ? -4.730 2.620 9.439 1.00 95.75 185 GLY A N 1
ATOM 1461 C CA . GLY A 1 185 ? -3.843 2.113 10.489 1.00 95.75 185 GLY A CA 1
ATOM 1462 C C . GLY A 1 185 ? -3.759 3.052 11.695 1.00 95.75 185 GLY A C 1
ATOM 1463 O O . GLY A 1 185 ? -3.936 2.613 12.831 1.00 95.75 185 GLY A O 1
ATOM 1464 N N . THR A 1 186 ? -3.590 4.355 11.449 1.00 94.31 186 THR A N 1
ATOM 1465 C CA . THR A 1 186 ? -3.598 5.407 12.480 1.00 94.31 186 THR A CA 1
ATOM 1466 C C . THR A 1 186 ? -4.917 5.411 13.254 1.00 94.31 186 THR A C 1
ATOM 1468 O O . THR A 1 186 ? -4.918 5.378 14.486 1.00 94.31 186 THR A O 1
ATOM 1471 N N . LEU A 1 187 ? -6.055 5.381 12.552 1.00 93.31 187 LEU A N 1
ATOM 1472 C CA . LEU A 1 187 ? -7.381 5.347 13.173 1.00 93.31 187 LEU A CA 1
ATOM 1473 C C . LEU A 1 187 ? -7.588 4.086 14.026 1.00 93.31 187 LEU A C 1
ATOM 1475 O O . LEU A 1 187 ? -8.065 4.169 15.159 1.00 93.31 187 LEU A O 1
ATOM 1479 N N . LEU A 1 188 ? -7.204 2.915 13.516 1.00 94.62 188 LEU A N 1
ATOM 1480 C CA . LEU A 1 188 ? -7.309 1.648 14.240 1.00 94.62 188 LEU A CA 1
ATOM 1481 C C . LEU A 1 188 ? -6.415 1.629 15.487 1.00 94.62 188 LEU A C 1
ATOM 1483 O O . LEU A 1 188 ? -6.857 1.160 16.540 1.00 94.62 188 LEU A O 1
ATOM 1487 N N . ALA A 1 189 ? -5.200 2.177 15.400 1.00 94.12 189 ALA A N 1
ATOM 1488 C CA . ALA A 1 189 ? -4.298 2.320 16.539 1.00 94.12 189 ALA A CA 1
ATOM 1489 C C . ALA A 1 189 ? -4.878 3.266 17.604 1.00 94.12 189 ALA A C 1
ATOM 1491 O O . ALA A 1 189 ? -4.878 2.920 18.786 1.00 94.12 189 ALA A O 1
ATOM 1492 N N . LEU A 1 190 ? -5.473 4.397 17.201 1.00 92.31 190 LEU A N 1
ATOM 1493 C CA . LEU A 1 190 ? -6.183 5.313 18.106 1.00 92.31 190 LEU A CA 1
ATOM 1494 C C . LEU A 1 190 ? -7.363 4.634 18.814 1.00 92.31 190 LEU A C 1
ATOM 1496 O O . LEU A 1 190 ? -7.517 4.759 20.032 1.00 92.31 190 LEU A O 1
ATOM 1500 N N . ILE A 1 191 ? -8.191 3.891 18.074 1.00 90.75 191 ILE A N 1
ATOM 1501 C CA . ILE A 1 191 ? -9.313 3.130 18.645 1.00 90.75 191 ILE A CA 1
ATOM 1502 C C . ILE A 1 191 ? -8.792 2.098 19.653 1.00 90.75 191 ILE A C 1
ATOM 1504 O O . ILE A 1 191 ? -9.362 1.933 20.738 1.00 90.75 191 ILE A O 1
ATOM 1508 N N . ARG A 1 192 ? -7.696 1.403 19.323 1.00 90.88 192 ARG A N 1
ATOM 1509 C CA . ARG A 1 192 ? -7.112 0.390 20.205 1.00 90.88 192 ARG A CA 1
ATOM 1510 C C . ARG A 1 192 ? -6.516 0.997 21.469 1.00 90.88 192 ARG A C 1
ATOM 1512 O O . ARG A 1 192 ? -6.723 0.430 22.539 1.00 90.88 192 ARG A O 1
ATOM 1519 N N . LEU A 1 193 ? -5.875 2.159 21.355 1.00 90.44 193 LEU A N 1
ATOM 1520 C CA . LEU A 1 193 ? -5.334 2.919 22.478 1.00 90.44 193 LEU A CA 1
ATOM 1521 C C . LEU A 1 193 ? -6.439 3.294 23.475 1.00 90.44 193 LEU A C 1
ATOM 1523 O O . LEU A 1 193 ? -6.302 3.043 24.668 1.00 90.44 193 LEU A O 1
ATOM 1527 N N . ARG A 1 194 ? -7.583 3.798 22.986 1.00 90.25 194 ARG A N 1
ATOM 1528 C CA . ARG A 1 194 ? -8.745 4.154 23.828 1.00 90.25 194 ARG A CA 1
ATOM 1529 C C . ARG A 1 194 ? -9.411 2.963 24.514 1.00 90.25 194 ARG A C 1
ATOM 1531 O O . ARG A 1 194 ? -10.107 3.134 25.508 1.00 90.25 194 ARG A O 1
ATOM 1538 N N . THR A 1 195 ? -9.240 1.767 23.962 1.00 90.44 195 THR A N 1
ATOM 1539 C CA . THR A 1 195 ? -9.859 0.530 24.458 1.00 90.44 195 THR A CA 1
ATOM 1540 C C . THR A 1 195 ? -8.851 -0.402 25.132 1.00 90.44 195 THR A C 1
ATOM 1542 O O . THR A 1 195 ? -9.189 -1.541 25.460 1.00 90.44 195 THR A O 1
ATOM 1545 N N . ALA A 1 196 ? -7.610 0.052 25.337 1.00 92.31 196 ALA A N 1
ATOM 1546 C CA . ALA A 1 196 ? -6.556 -0.732 25.960 1.00 92.31 196 ALA A CA 1
ATOM 1547 C C . ALA A 1 196 ? -6.921 -1.076 27.411 1.00 92.31 196 ALA A C 1
ATOM 1549 O O . ALA A 1 196 ? -7.303 -0.214 28.199 1.00 92.31 196 ALA A O 1
ATOM 1550 N N . ARG A 1 197 ? -6.808 -2.362 27.761 1.00 92.81 197 ARG A N 1
ATOM 1551 C CA . ARG A 1 197 ? -7.092 -2.878 29.113 1.00 92.81 197 ARG A CA 1
ATOM 1552 C C . ARG A 1 197 ? -5.837 -3.339 29.856 1.00 92.81 197 ARG A C 1
ATOM 1554 O O . ARG A 1 197 ? -5.930 -3.721 31.014 1.00 92.81 197 ARG A O 1
ATOM 1561 N N . SER A 1 198 ? -4.678 -3.330 29.199 1.00 95.81 198 SER A N 1
ATOM 1562 C CA . SER A 1 198 ? -3.399 -3.738 29.784 1.00 95.81 198 SER A CA 1
ATOM 1563 C C . SER A 1 198 ? -2.259 -2.842 29.311 1.00 95.81 198 SER A C 1
ATOM 1565 O O . SER A 1 198 ? -2.323 -2.278 28.216 1.00 95.81 198 SER A O 1
ATOM 1567 N N . THR A 1 199 ? -1.188 -2.759 30.104 1.00 95.00 199 THR A N 1
ATOM 1568 C CA . THR A 1 199 ? 0.021 -1.985 29.775 1.00 95.00 199 THR A CA 1
ATOM 1569 C C . THR A 1 199 ? 0.629 -2.414 28.445 1.00 95.00 199 THR A C 1
ATOM 1571 O O . THR A 1 199 ? 1.034 -1.572 27.652 1.00 95.00 199 THR A O 1
ATOM 1574 N N . PHE A 1 200 ? 0.625 -3.717 28.151 1.00 95.88 200 PHE A N 1
ATOM 1575 C CA . PHE A 1 200 ? 1.085 -4.222 26.860 1.00 95.88 200 PHE A CA 1
ATOM 1576 C C . PHE A 1 200 ? 0.224 -3.704 25.701 1.00 95.88 200 PHE A C 1
ATOM 1578 O O . PHE A 1 200 ? 0.757 -3.225 24.706 1.00 95.88 200 PHE A O 1
ATOM 1585 N N . GLN A 1 201 ? -1.108 -3.750 25.834 1.00 94.19 201 GLN A N 1
ATOM 1586 C CA . GLN A 1 201 ? -2.008 -3.225 24.801 1.00 94.19 201 GLN A CA 1
ATOM 1587 C C . GLN A 1 201 ? -1.833 -1.720 24.612 1.00 94.19 201 GLN A C 1
ATOM 1589 O O . GLN A 1 201 ? -1.895 -1.247 23.480 1.00 94.19 201 GLN A O 1
ATOM 1594 N N . LEU A 1 202 ? -1.608 -0.984 25.701 1.00 94.56 202 LEU A N 1
ATOM 1595 C CA . LEU A 1 202 ? -1.330 0.445 25.668 1.00 94.56 202 LEU A CA 1
ATOM 1596 C C . LEU A 1 202 ? -0.033 0.720 24.899 1.00 94.56 202 LEU A C 1
ATOM 1598 O O . LEU A 1 202 ? -0.067 1.434 23.903 1.00 94.56 202 LEU A O 1
ATOM 1602 N N . LEU A 1 203 ? 1.076 0.093 25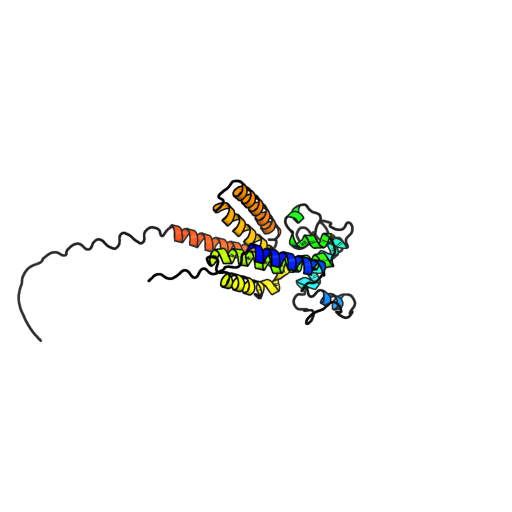.303 1.00 96.94 203 LEU A N 1
ATOM 1603 C CA . LEU A 1 203 ? 2.387 0.275 24.678 1.00 96.94 203 LEU A CA 1
ATOM 1604 C C . LEU A 1 203 ? 2.359 -0.090 23.192 1.00 96.94 203 LEU A C 1
ATOM 1606 O O . LEU A 1 203 ? 2.792 0.701 22.358 1.00 96.94 203 LEU A O 1
ATOM 1610 N N . LEU A 1 204 ? 1.790 -1.249 22.852 1.00 96.06 204 LEU A N 1
ATOM 1611 C CA . LEU A 1 204 ? 1.651 -1.685 21.466 1.00 96.06 204 LEU A CA 1
ATOM 1612 C C . LEU A 1 204 ? 0.827 -0.685 20.646 1.00 96.06 204 LEU A C 1
ATOM 1614 O O . LEU A 1 204 ? 1.216 -0.338 19.536 1.00 96.06 204 LEU A O 1
ATOM 1618 N N . SER A 1 205 ? -0.289 -0.192 21.190 1.00 92.44 205 SER A N 1
ATOM 1619 C CA . SER A 1 205 ? -1.129 0.788 20.490 1.00 92.44 205 SER A CA 1
ATOM 1620 C C . SER A 1 205 ? -0.406 2.116 20.290 1.00 92.44 205 SER A C 1
ATOM 1622 O O . SER A 1 205 ? -0.544 2.709 19.228 1.00 92.44 205 SER A O 1
ATOM 1624 N N . THR A 1 206 ? 0.392 2.564 21.263 1.00 95.69 206 THR A N 1
ATOM 1625 C CA . THR A 1 206 ? 1.213 3.777 21.145 1.00 95.69 206 THR A CA 1
ATOM 1626 C C . THR A 1 206 ? 2.291 3.624 20.076 1.00 95.69 206 THR A C 1
ATOM 1628 O O . THR A 1 206 ? 2.455 4.517 19.250 1.00 95.69 206 THR A O 1
ATOM 1631 N N . VAL A 1 207 ? 2.994 2.488 20.045 1.00 97.50 207 VAL A N 1
ATOM 1632 C CA . VAL A 1 207 ? 4.015 2.207 19.021 1.00 97.50 207 VAL A CA 1
ATOM 1633 C C . VAL A 1 207 ? 3.384 2.154 17.631 1.00 97.50 207 VAL A C 1
ATOM 1635 O O . VAL A 1 207 ? 3.874 2.805 16.712 1.00 97.50 207 VAL A O 1
ATOM 1638 N N . LEU A 1 208 ? 2.267 1.437 17.479 1.00 96.25 208 LEU A N 1
ATOM 1639 C CA . LEU A 1 208 ? 1.540 1.371 16.210 1.00 96.25 208 LEU A CA 1
ATOM 1640 C C . LEU A 1 208 ? 1.013 2.743 15.789 1.00 96.25 208 LEU A C 1
ATOM 1642 O O . LEU A 1 208 ? 1.089 3.079 14.613 1.00 96.25 208 LEU A O 1
ATOM 1646 N N . LEU A 1 209 ? 0.513 3.545 16.730 1.00 95.06 209 LEU A N 1
ATOM 1647 C CA . LEU A 1 209 ? 0.047 4.899 16.456 1.00 95.06 209 LEU A CA 1
ATOM 1648 C C . LEU A 1 209 ? 1.183 5.792 15.956 1.00 95.06 209 LEU A C 1
ATOM 1650 O O . LEU A 1 209 ? 1.014 6.470 14.948 1.00 95.06 209 LEU A O 1
ATOM 1654 N N . ALA A 1 210 ? 2.333 5.774 16.631 1.00 95.44 210 ALA A N 1
ATOM 1655 C CA . ALA A 1 210 ? 3.500 6.544 16.218 1.00 95.44 210 ALA A CA 1
ATOM 1656 C C . ALA A 1 210 ? 3.981 6.110 14.827 1.00 95.44 210 ALA A C 1
ATOM 1658 O O . ALA A 1 210 ? 4.224 6.950 13.964 1.00 95.44 210 ALA A O 1
ATOM 1659 N N . TRP A 1 211 ? 4.049 4.800 14.585 1.00 96.81 211 TRP A N 1
ATOM 1660 C CA . TRP A 1 211 ? 4.480 4.251 13.307 1.00 96.81 211 TRP A CA 1
ATOM 1661 C C . TRP A 1 211 ? 3.528 4.592 12.160 1.00 96.81 211 TRP A C 1
ATOM 1663 O O . TRP A 1 211 ? 3.953 5.164 11.159 1.00 96.81 211 TRP A O 1
ATOM 1673 N N . PHE A 1 212 ? 2.241 4.256 12.295 1.00 95.25 212 PHE A N 1
ATOM 1674 C CA . PHE A 1 212 ? 1.242 4.531 11.263 1.00 95.25 212 PHE A CA 1
ATOM 1675 C C . PHE A 1 212 ? 1.038 6.028 11.061 1.00 95.25 212 PHE A C 1
ATOM 1677 O O . PHE A 1 212 ? 0.892 6.451 9.920 1.00 95.25 212 PHE A O 1
ATOM 1684 N N . GLY A 1 213 ? 1.085 6.822 12.133 1.00 91.69 213 GLY A N 1
ATOM 1685 C CA . GLY A 1 213 ? 1.007 8.277 12.058 1.00 91.69 213 GLY A CA 1
ATOM 1686 C C . GLY A 1 213 ? 2.179 8.867 11.279 1.00 91.69 213 GLY A C 1
ATOM 1687 O O . GLY A 1 213 ? 1.969 9.677 10.380 1.00 91.69 213 GLY A O 1
ATOM 1688 N N . MET A 1 214 ? 3.406 8.414 11.550 1.00 91.56 214 MET A N 1
ATOM 1689 C CA . MET A 1 214 ? 4.585 8.870 10.813 1.00 91.56 214 MET A CA 1
ATOM 1690 C C . MET A 1 214 ? 4.563 8.406 9.350 1.00 91.56 214 MET A C 1
ATOM 1692 O O . MET A 1 214 ? 4.779 9.211 8.448 1.00 91.56 214 MET A O 1
ATOM 1696 N N . ALA A 1 215 ? 4.236 7.135 9.095 1.00 91.56 215 ALA A N 1
ATOM 1697 C CA . ALA A 1 215 ? 4.080 6.598 7.742 1.00 91.56 215 ALA A CA 1
ATOM 1698 C C . ALA A 1 215 ? 3.004 7.342 6.949 1.00 91.56 215 ALA A C 1
ATOM 1700 O O . ALA A 1 215 ? 3.197 7.648 5.771 1.00 91.56 215 ALA A O 1
ATOM 1701 N N . PHE A 1 216 ? 1.901 7.694 7.609 1.00 88.69 216 PHE A N 1
ATOM 1702 C CA . PHE A 1 216 ? 0.854 8.519 7.035 1.00 88.69 216 PHE A CA 1
ATOM 1703 C C . PHE A 1 216 ? 1.409 9.883 6.630 1.00 88.69 216 PHE A C 1
ATOM 1705 O O . PHE A 1 216 ? 1.365 10.193 5.446 1.00 88.69 216 PHE A O 1
ATOM 1712 N N . LEU A 1 217 ? 2.011 10.640 7.556 1.00 85.25 217 LEU A N 1
ATOM 1713 C CA . LEU A 1 217 ? 2.562 11.976 7.288 1.00 85.25 217 LEU A CA 1
ATOM 1714 C C . LEU A 1 217 ? 3.605 11.983 6.161 1.00 85.25 217 LEU A C 1
ATOM 1716 O O . LEU A 1 217 ? 3.570 12.856 5.303 1.00 85.25 217 LEU A O 1
ATOM 1720 N N . LEU A 1 218 ? 4.499 10.994 6.131 1.00 82.19 218 LEU A N 1
ATOM 1721 C CA . LEU A 1 218 ? 5.584 10.915 5.144 1.00 82.19 218 LEU A CA 1
ATOM 1722 C C . LEU A 1 218 ? 5.160 10.419 3.769 1.00 82.19 218 LEU A C 1
ATOM 1724 O O . LEU A 1 218 ? 5.877 10.629 2.790 1.00 82.19 218 LEU A O 1
ATOM 1728 N N . THR A 1 219 ? 4.039 9.710 3.700 1.00 78.06 219 THR A N 1
ATOM 1729 C CA . THR A 1 219 ? 3.425 9.304 2.434 1.00 78.06 219 THR A CA 1
ATOM 1730 C C . THR A 1 219 ? 2.535 10.423 1.893 1.00 78.06 219 THR A C 1
ATOM 1732 O O . THR A 1 219 ? 2.323 10.526 0.686 1.00 78.06 219 THR A O 1
ATOM 1735 N N . PHE A 1 220 ? 2.049 11.301 2.773 1.00 67.19 220 PHE A N 1
ATOM 1736 C CA . PHE A 1 220 ? 1.182 12.429 2.462 1.00 67.19 220 PHE A CA 1
ATOM 1737 C C . PHE A 1 220 ? 1.929 13.581 1.755 1.00 67.19 220 PHE A C 1
ATOM 1739 O O . PHE A 1 220 ? 2.023 14.691 2.264 1.00 67.19 220 PHE A O 1
ATOM 1746 N N . ASN A 1 221 ? 2.461 13.331 0.555 1.00 60.12 221 ASN A N 1
ATOM 1747 C CA . ASN A 1 221 ? 3.269 14.305 -0.197 1.00 60.12 221 ASN A CA 1
ATOM 1748 C C . ASN A 1 221 ? 2.459 15.183 -1.171 1.00 60.12 221 ASN A C 1
ATOM 1750 O O . ASN A 1 221 ? 3.024 16.067 -1.809 1.00 60.12 221 ASN A O 1
ATOM 1754 N N . TYR A 1 222 ? 1.141 14.978 -1.298 1.00 64.19 222 TYR A N 1
ATOM 1755 C CA . TYR A 1 222 ? 0.295 15.756 -2.211 1.00 64.19 222 TYR A CA 1
ATOM 1756 C C . TYR A 1 222 ? -0.629 16.709 -1.440 1.00 64.19 222 TYR A C 1
ATOM 1758 O O . TYR A 1 222 ? -1.664 16.315 -0.897 1.00 64.19 222 TYR A O 1
ATOM 1766 N N . LEU A 1 223 ? -0.237 17.986 -1.400 1.00 57.66 223 LEU A N 1
ATOM 1767 C CA . LEU A 1 223 ? -0.904 19.070 -0.667 1.00 57.66 223 LEU A CA 1
ATOM 1768 C C . LEU A 1 223 ? -2.428 19.178 -0.925 1.00 57.66 223 LEU A C 1
ATOM 1770 O O . LEU A 1 223 ? -3.164 19.389 0.039 1.00 57.66 223 LEU A O 1
ATOM 1774 N N . PRO A 1 224 ? -2.963 18.960 -2.146 1.00 64.25 224 PRO A N 1
ATOM 1775 C CA . PRO A 1 224 ? -4.416 18.957 -2.365 1.00 64.25 224 PRO A CA 1
ATOM 1776 C C . PRO A 1 224 ? -5.186 17.887 -1.573 1.00 64.25 224 PRO A C 1
ATOM 1778 O O . PRO A 1 224 ? -6.342 18.104 -1.193 1.00 64.25 224 PRO A O 1
ATOM 1781 N N . TYR A 1 225 ? -4.559 16.751 -1.245 1.00 64.31 225 TYR A N 1
ATOM 1782 C CA . TYR A 1 225 ? -5.186 15.763 -0.366 1.00 64.31 225 TYR A CA 1
ATOM 1783 C C . TYR A 1 225 ? -5.310 16.285 1.075 1.00 64.31 225 TYR A C 1
ATOM 1785 O O . TYR A 1 225 ? -6.271 15.925 1.757 1.00 64.31 225 TYR A O 1
ATOM 1793 N N . LEU A 1 226 ? -4.408 17.173 1.534 1.00 63.16 226 LEU A N 1
ATOM 1794 C CA . LEU A 1 226 ? -4.432 17.714 2.904 1.00 63.16 226 LEU A CA 1
ATOM 1795 C C . LEU A 1 226 ? -5.652 18.605 3.067 1.00 63.16 226 LEU A C 1
ATOM 1797 O O . LEU A 1 226 ? -6.326 18.545 4.086 1.00 63.16 226 LEU A O 1
ATOM 1801 N N . ILE A 1 227 ? -5.960 19.380 2.030 1.00 66.94 227 ILE A N 1
ATOM 1802 C CA . ILE A 1 227 ? -7.118 20.269 1.991 1.00 66.94 227 ILE A CA 1
ATOM 1803 C C . ILE A 1 227 ? -8.414 19.453 2.099 1.00 66.94 227 ILE A C 1
ATOM 1805 O O . ILE A 1 227 ? -9.271 19.756 2.924 1.00 66.94 227 ILE A O 1
ATOM 1809 N N . THR A 1 228 ? -8.538 18.371 1.326 1.00 66.81 228 THR A N 1
ATOM 1810 C CA . THR A 1 228 ? -9.739 17.516 1.348 1.00 66.81 228 THR A CA 1
ATOM 1811 C C . THR A 1 228 ? -9.908 16.807 2.694 1.00 66.81 228 THR A C 1
ATOM 1813 O O . THR A 1 228 ? -11.007 16.763 3.248 1.00 66.81 228 THR A O 1
ATOM 1816 N N . LEU A 1 229 ? -8.814 16.292 3.262 1.00 63.81 229 LEU A N 1
ATOM 1817 C CA . LEU A 1 229 ? -8.842 15.660 4.577 1.00 63.81 229 LEU A CA 1
ATOM 1818 C C . LEU A 1 229 ? -9.128 16.672 5.691 1.00 63.81 229 LEU A C 1
ATOM 1820 O O . LEU A 1 229 ? -9.862 16.351 6.620 1.00 63.81 229 LEU A O 1
ATOM 1824 N N . LEU A 1 230 ? -8.601 17.893 5.591 1.00 68.31 230 LEU A N 1
ATOM 1825 C CA . LEU A 1 230 ? -8.891 18.976 6.525 1.00 68.31 230 LEU A CA 1
ATOM 1826 C C . LEU A 1 230 ? -10.385 19.310 6.517 1.00 68.31 230 LEU A C 1
ATOM 1828 O O . LEU A 1 230 ? -10.971 19.412 7.590 1.00 68.31 230 LEU A O 1
ATOM 1832 N N . TYR A 1 231 ? -11.020 19.393 5.342 1.00 73.38 231 TYR A N 1
ATOM 1833 C CA . TYR A 1 231 ? -12.473 19.569 5.252 1.00 73.38 231 TYR A CA 1
ATOM 1834 C C . TYR A 1 231 ? -13.237 18.420 5.915 1.00 73.38 231 TYR A C 1
ATOM 1836 O O . TYR A 1 231 ? -14.167 18.670 6.680 1.00 73.38 231 TYR A O 1
ATOM 1844 N N . PHE A 1 232 ? -12.825 17.170 5.685 1.00 72.00 232 PHE A N 1
ATOM 1845 C CA . PHE A 1 232 ? -13.441 16.014 6.339 1.00 72.00 232 PHE A CA 1
ATOM 1846 C C . PHE A 1 232 ? -13.271 16.049 7.866 1.00 72.00 232 PHE A C 1
ATOM 1848 O O . PHE A 1 232 ? -14.232 15.831 8.601 1.00 72.00 232 PHE A O 1
ATOM 1855 N N . ILE A 1 233 ? -12.071 16.369 8.356 1.00 70.62 233 ILE A N 1
ATOM 1856 C CA . ILE A 1 233 ? -11.776 16.527 9.785 1.00 70.62 233 ILE A CA 1
ATOM 1857 C C . ILE A 1 233 ? -12.658 17.629 10.374 1.00 70.62 233 ILE A C 1
ATOM 1859 O O . ILE A 1 233 ? -13.354 17.381 11.353 1.00 70.62 233 ILE A O 1
ATOM 1863 N N . VAL A 1 234 ? -12.689 18.816 9.767 1.00 74.50 234 VAL A N 1
ATOM 1864 C CA . VAL A 1 234 ? -13.535 19.928 10.221 1.00 74.50 234 VAL A CA 1
ATOM 1865 C C . VAL A 1 234 ? -14.998 19.502 10.274 1.00 74.50 234 VAL A C 1
ATOM 1867 O O . VAL A 1 234 ? -15.648 19.745 11.287 1.00 74.50 234 VAL A O 1
ATOM 1870 N N . PHE A 1 235 ? -15.503 18.809 9.253 1.00 80.25 235 PHE A N 1
ATOM 1871 C CA . PHE A 1 235 ? -16.874 18.305 9.231 1.00 80.25 235 PHE A CA 1
ATOM 1872 C C . PHE A 1 235 ? -17.160 17.343 10.396 1.00 80.25 235 PHE A C 1
ATOM 1874 O O . PHE A 1 235 ? -18.090 17.570 11.166 1.00 80.25 235 PHE A O 1
ATOM 1881 N N . VAL A 1 236 ? -16.321 16.319 10.590 1.00 68.50 236 VAL A N 1
ATOM 1882 C CA . VAL A 1 236 ? -16.480 15.334 11.675 1.00 68.50 236 VAL A CA 1
ATOM 1883 C C . VAL A 1 236 ? -16.386 15.990 13.053 1.00 68.50 236 VAL A C 1
ATOM 1885 O O . VAL A 1 236 ? -17.193 15.696 13.931 1.00 68.50 236 VAL A O 1
ATOM 1888 N N . PHE A 1 237 ? -15.421 16.886 13.267 1.00 71.69 237 PHE A N 1
ATOM 1889 C CA . PHE A 1 237 ? -15.274 17.582 14.546 1.00 71.69 237 PHE A CA 1
ATOM 1890 C C . PHE A 1 237 ? -16.421 18.561 14.811 1.00 71.69 237 PHE A C 1
ATOM 1892 O O . PHE A 1 237 ? -16.856 18.666 15.958 1.00 71.69 237 PHE A O 1
ATOM 1899 N N . THR A 1 238 ? -16.937 19.227 13.775 1.00 77.50 238 THR A N 1
ATOM 1900 C CA . THR A 1 238 ? -18.126 20.086 13.879 1.00 77.50 238 THR A CA 1
ATOM 1901 C C . THR A 1 238 ? -19.334 19.254 14.291 1.00 77.50 238 THR A C 1
ATOM 1903 O O . THR A 1 238 ? -19.982 19.583 15.278 1.00 77.50 238 THR A O 1
ATOM 1906 N N . GLU A 1 239 ? -19.575 18.119 13.635 1.00 75.50 239 GLU A N 1
ATOM 1907 C CA . GLU A 1 239 ? -20.665 17.208 13.993 1.00 75.50 239 GLU A CA 1
ATOM 1908 C C . GLU A 1 239 ? -20.525 16.676 15.427 1.00 75.50 239 GLU A C 1
ATOM 1910 O O . GLU A 1 239 ? -21.473 16.699 16.212 1.00 75.50 239 GLU A O 1
ATOM 1915 N N . MET A 1 240 ? -19.320 16.264 15.828 1.00 68.50 240 MET A N 1
ATOM 1916 C CA . MET A 1 240 ? -19.054 15.829 17.202 1.00 68.50 240 MET A CA 1
ATOM 1917 C C . MET A 1 240 ? -19.275 16.947 18.232 1.00 68.50 240 MET A C 1
ATOM 1919 O O . MET A 1 240 ? -19.713 16.667 19.350 1.00 68.50 240 MET A O 1
ATOM 1923 N N . ALA A 1 241 ? -18.960 18.198 17.888 1.00 74.19 241 ALA A N 1
ATOM 1924 C CA . ALA A 1 241 ? -19.201 19.354 18.745 1.00 74.19 241 ALA A CA 1
ATOM 1925 C C . ALA A 1 241 ? -20.701 19.667 18.860 1.00 74.19 241 ALA A C 1
ATOM 1927 O O . ALA A 1 241 ? -21.182 19.874 19.973 1.00 74.19 241 ALA A O 1
ATOM 1928 N N . LEU A 1 242 ? -21.442 19.613 17.749 1.00 77.69 242 LEU A N 1
ATOM 1929 C CA . LEU A 1 242 ? -22.897 19.794 17.711 1.00 77.69 242 LEU A CA 1
ATOM 1930 C C . LEU A 1 242 ? -23.621 18.693 18.500 1.00 77.69 242 LEU A C 1
ATOM 1932 O O . LEU A 1 242 ? -24.477 18.980 19.334 1.00 77.69 242 LEU A O 1
ATOM 1936 N N . THR A 1 243 ? -23.200 17.437 18.340 1.00 74.12 243 THR A N 1
ATOM 1937 C CA . THR A 1 243 ? -23.777 16.291 19.064 1.00 74.12 243 THR A CA 1
ATOM 1938 C C . THR A 1 243 ? -23.558 16.406 20.579 1.00 74.12 243 THR A C 1
ATOM 1940 O O . THR A 1 243 ? -24.413 16.017 21.372 1.00 74.12 243 THR A O 1
ATOM 1943 N N . ARG A 1 244 ? -22.429 16.986 21.017 1.00 56.16 244 ARG A N 1
ATOM 1944 C CA . ARG A 1 244 ? -22.141 17.236 22.442 1.00 56.16 244 ARG A CA 1
ATOM 1945 C C . ARG A 1 244 ? -22.953 18.377 23.053 1.00 56.16 244 ARG A C 1
ATOM 1947 O O . ARG A 1 244 ? -23.058 18.420 24.275 1.00 56.16 244 ARG A O 1
ATOM 1954 N N . GLN A 1 245 ? -23.508 19.276 22.243 1.00 52.34 245 GLN A N 1
ATOM 1955 C CA . GLN A 1 245 ? -24.361 20.383 22.696 1.00 52.34 245 GLN A CA 1
ATOM 1956 C C . GLN A 1 245 ? -25.850 20.001 22.785 1.00 52.34 245 GLN A C 1
ATOM 1958 O O . GLN A 1 245 ? -26.644 20.757 23.334 1.00 52.34 245 GLN A O 1
ATOM 1963 N N . SER A 1 246 ? -26.211 18.782 22.366 1.00 50.00 246 SER A N 1
ATOM 1964 C CA . SER A 1 246 ? -27.554 18.199 22.481 1.00 50.00 246 SER A CA 1
ATOM 1965 C C . SER A 1 246 ? -27.845 17.317 23.739 1.00 50.00 246 SER A C 1
ATOM 1967 O O . SER A 1 246 ? -28.567 16.327 23.598 1.00 50.00 246 SER A O 1
ATOM 1969 N N . PRO A 1 247 ? -27.372 17.577 24.985 1.00 47.12 247 PRO A N 1
ATOM 1970 C CA . PRO A 1 247 ? -27.802 16.766 26.137 1.00 47.12 247 PRO A CA 1
ATOM 1971 C C . PRO A 1 247 ? -29.222 17.037 26.673 1.00 47.12 247 PRO A C 1
ATOM 1973 O O . PRO A 1 247 ? -29.714 16.214 27.434 1.00 47.12 247 PRO A O 1
ATOM 1976 N N . ASN A 1 248 ? -29.896 18.141 26.312 1.00 47.19 248 ASN A N 1
ATOM 1977 C CA . ASN A 1 248 ? -31.094 18.617 27.039 1.00 47.19 248 ASN A CA 1
ATOM 1978 C C . ASN A 1 248 ? -32.367 18.801 26.181 1.00 47.19 248 ASN A C 1
ATOM 1980 O O . ASN A 1 248 ? -33.115 19.748 26.394 1.00 47.19 248 ASN A O 1
ATOM 1984 N N . ALA A 1 249 ? -32.655 17.906 25.233 1.00 48.22 249 ALA A N 1
ATOM 1985 C CA . ALA A 1 249 ? -33.934 17.923 24.495 1.00 48.22 249 ALA A CA 1
ATOM 1986 C C . ALA A 1 249 ? -34.935 16.840 24.953 1.00 48.22 249 ALA A C 1
ATOM 1988 O O . ALA A 1 249 ? -35.880 16.516 24.240 1.00 48.22 249 ALA A O 1
ATOM 1989 N N . THR A 1 250 ? -34.743 16.261 26.140 1.00 50.84 250 THR A N 1
ATOM 1990 C CA . THR A 1 250 ? -35.696 15.323 26.752 1.00 50.84 250 THR A CA 1
ATOM 1991 C C . THR A 1 250 ? -35.770 15.588 28.251 1.00 50.84 250 THR A C 1
ATOM 1993 O O . THR A 1 250 ? -34.987 15.027 29.015 1.00 50.84 250 THR A O 1
ATOM 1996 N N . GLY A 1 251 ? -36.679 16.467 28.673 1.00 43.84 251 GLY A N 1
ATOM 1997 C CA . GLY A 1 251 ? -36.926 16.698 30.098 1.00 43.84 251 GLY A CA 1
ATOM 1998 C C . GLY A 1 251 ? -38.001 17.732 30.422 1.00 43.84 251 GLY A C 1
ATOM 1999 O O . GLY A 1 251 ? -38.882 17.420 31.212 1.00 43.84 251 GLY A O 1
ATOM 2000 N N . ASP A 1 252 ? -37.981 18.908 29.786 1.00 40.12 252 ASP A N 1
ATOM 2001 C CA . ASP A 1 252 ? -38.750 20.065 30.294 1.00 40.12 252 ASP A CA 1
ATOM 2002 C C . ASP A 1 252 ? -39.978 20.494 29.470 1.00 40.12 252 ASP A C 1
ATOM 2004 O O . ASP A 1 252 ? -40.748 21.328 29.930 1.00 40.12 252 ASP A O 1
ATOM 2008 N N . ASP A 1 253 ? -40.261 19.885 28.315 1.00 42.28 253 ASP A N 1
ATOM 2009 C CA . ASP A 1 253 ? -41.429 20.274 27.494 1.00 42.28 253 ASP A CA 1
ATOM 2010 C C . ASP A 1 253 ? -42.753 19.573 27.880 1.00 42.28 253 ASP A C 1
ATOM 2012 O O . ASP A 1 253 ? -43.760 19.699 27.183 1.00 42.28 253 ASP A O 1
ATOM 2016 N N . MET A 1 254 ? -42.796 18.835 28.999 1.00 41.56 254 MET A N 1
ATOM 2017 C CA . MET A 1 254 ? -43.986 18.073 29.443 1.00 41.56 254 MET A CA 1
ATOM 2018 C C . MET A 1 254 ? -44.582 18.511 30.794 1.00 41.56 254 MET A C 1
ATOM 2020 O O . MET A 1 254 ? -45.456 17.834 31.332 1.00 41.56 254 MET A O 1
ATOM 2024 N N . ALA A 1 255 ? -44.196 19.671 31.320 1.00 45.78 255 ALA A N 1
ATOM 2025 C CA . ALA A 1 255 ? -44.929 20.361 32.383 1.00 45.78 255 ALA A CA 1
ATOM 2026 C C . ALA A 1 255 ? -44.709 21.862 32.158 1.00 45.78 255 ALA A C 1
ATOM 2028 O O . ALA A 1 255 ? -43.594 22.341 32.252 1.00 45.78 255 ALA A O 1
ATOM 2029 N N . VAL A 1 256 ? -45.680 22.674 31.754 1.00 43.53 256 VAL A N 1
ATOM 2030 C CA . VAL A 1 256 ? -46.788 23.161 32.575 1.00 43.53 256 VAL A CA 1
ATOM 2031 C C . VAL A 1 256 ? -47.712 23.936 31.622 1.00 43.53 256 VAL A C 1
ATOM 2033 O O . VAL A 1 256 ? -47.307 24.949 31.056 1.00 43.53 256 VAL A O 1
ATOM 2036 N N . ARG A 1 257 ? -48.971 23.516 31.456 1.00 37.03 257 ARG A N 1
ATOM 2037 C CA . ARG A 1 257 ? -50.050 24.457 31.107 1.00 37.03 257 ARG A CA 1
ATOM 2038 C C . ARG A 1 257 ? -50.863 24.683 32.380 1.00 37.03 257 ARG A C 1
ATOM 2040 O O . ARG A 1 257 ? -51.493 23.732 32.837 1.00 37.03 257 ARG A O 1
ATOM 2047 N N . PRO A 1 258 ? -50.824 25.878 32.991 1.00 41.19 258 PRO A N 1
ATOM 2048 C CA . PRO A 1 258 ? -51.632 26.157 34.159 1.00 41.19 258 PRO A CA 1
ATOM 2049 C C . PRO A 1 258 ? -53.089 26.387 33.750 1.00 41.19 258 PRO A C 1
ATOM 2051 O O . PRO A 1 258 ? -53.386 26.907 32.674 1.00 41.19 258 PRO A O 1
ATOM 2054 N N . HIS A 1 259 ? -53.969 25.953 34.645 1.00 42.97 259 HIS A N 1
ATOM 2055 C CA . HIS A 1 259 ? -55.413 26.132 34.644 1.00 42.97 259 HIS A CA 1
ATOM 2056 C C . HIS A 1 259 ? -55.854 27.522 34.154 1.00 42.97 259 HIS A C 1
ATOM 2058 O O . HIS A 1 259 ? -55.390 28.544 34.659 1.00 42.97 259 HIS A O 1
ATOM 2064 N N . GLY A 1 260 ? -56.774 27.544 33.185 1.00 36.88 260 GLY A N 1
ATOM 2065 C CA . GLY A 1 260 ? -57.502 28.751 32.797 1.00 36.88 260 GLY A CA 1
ATOM 2066 C C . GLY A 1 260 ? -58.506 29.163 33.885 1.00 36.88 260 GLY A C 1
ATOM 2067 O O . GLY A 1 260 ? -59.009 28.289 34.594 1.00 36.88 260 GLY A O 1
ATOM 2068 N N . PRO A 1 261 ? -58.789 30.466 34.045 1.00 44.38 261 PRO A N 1
ATOM 2069 C CA . PRO A 1 261 ? -59.700 30.946 35.073 1.00 44.38 261 PRO A CA 1
ATOM 2070 C C . PRO A 1 261 ? -61.167 30.742 34.675 1.00 44.38 261 PRO A C 1
ATOM 2072 O O . PRO A 1 261 ? -61.572 31.049 33.553 1.00 44.38 261 PRO A O 1
ATOM 2075 N N . ASP A 1 262 ? -61.947 30.264 35.645 1.00 44.84 262 ASP A N 1
ATOM 2076 C CA . ASP A 1 262 ? -63.406 30.347 35.689 1.00 44.84 262 ASP A CA 1
ATOM 2077 C C . ASP 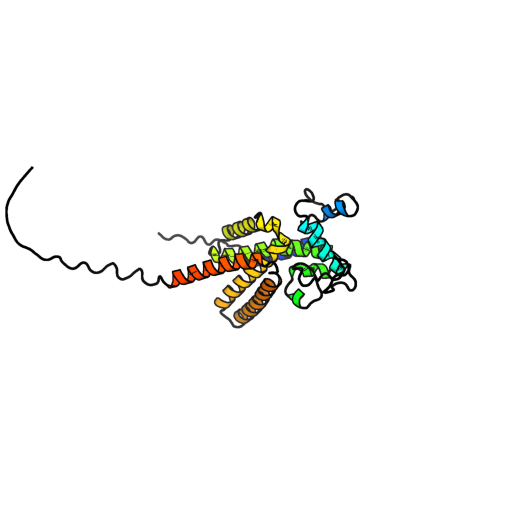A 1 262 ? -63.872 31.792 35.459 1.00 44.84 262 ASP A C 1
ATOM 2079 O O . ASP A 1 262 ? -63.525 32.696 36.224 1.00 44.84 262 ASP A O 1
ATOM 2083 N N . LEU A 1 263 ? -64.716 31.996 34.447 1.00 44.62 263 LEU A N 1
ATOM 2084 C CA . LEU A 1 263 ? -65.573 33.172 34.321 1.00 44.62 263 LEU A CA 1
ATOM 2085 C C . LEU A 1 263 ? -66.987 32.734 33.912 1.00 44.62 263 LEU A C 1
ATOM 2087 O O . LEU A 1 263 ? -67.253 32.427 32.756 1.00 44.62 263 LEU A O 1
ATOM 2091 N N . ALA A 1 264 ? -67.837 32.681 34.939 1.00 40.03 264 ALA A N 1
ATOM 2092 C CA . ALA A 1 264 ? -69.231 33.123 35.014 1.00 40.03 264 ALA A CA 1
ATOM 2093 C C . ALA A 1 264 ? -70.167 32.956 33.794 1.00 40.03 264 ALA A C 1
ATOM 2095 O O . ALA A 1 264 ? -70.028 33.613 32.769 1.00 40.03 264 ALA A O 1
ATOM 2096 N N . ASP A 1 265 ? -71.200 32.136 34.016 1.00 42.19 265 ASP A N 1
ATOM 2097 C CA . ASP A 1 265 ? -72.632 32.495 33.980 1.00 42.19 265 ASP A CA 1
ATOM 2098 C C . ASP A 1 265 ? -73.071 33.655 33.058 1.00 42.19 265 ASP A C 1
ATOM 2100 O O . ASP A 1 265 ? -72.707 34.812 33.275 1.00 42.19 265 ASP A O 1
ATOM 2104 N N . GLY A 1 266 ? -73.965 33.364 32.100 1.00 36.81 266 GLY A N 1
ATOM 2105 C CA . GLY A 1 266 ? -74.723 34.420 31.421 1.00 36.81 266 GLY A CA 1
ATOM 2106 C C . GLY A 1 266 ? -75.301 34.124 30.032 1.00 36.81 266 GLY A C 1
ATOM 2107 O O . GLY A 1 266 ? -74.891 34.757 29.073 1.00 36.81 266 GLY A O 1
ATOM 2108 N N . ARG A 1 267 ? -76.337 33.273 29.979 1.00 37.31 267 ARG A N 1
ATOM 2109 C CA . ARG A 1 267 ? -77.549 33.376 29.121 1.00 37.31 267 ARG A CA 1
ATOM 2110 C C . ARG A 1 267 ? -77.493 33.236 27.576 1.00 37.31 267 ARG A C 1
ATOM 2112 O O . ARG A 1 267 ? -76.850 33.988 26.862 1.00 37.31 267 ARG A O 1
ATOM 2119 N N . GLU A 1 268 ? -78.407 32.357 27.131 1.00 39.81 268 GLU A N 1
ATOM 2120 C CA . GLU A 1 268 ? -79.324 32.457 25.969 1.00 39.81 268 GLU A CA 1
ATOM 2121 C C . GLU A 1 268 ? -78.842 32.114 24.534 1.00 39.81 268 GLU A C 1
ATOM 2123 O O . GLU A 1 268 ? -78.341 32.955 23.806 1.00 39.81 268 GLU A O 1
ATOM 2128 N N . ALA A 1 269 ? -79.098 30.845 24.147 1.00 42.00 269 ALA A N 1
ATOM 2129 C CA . ALA A 1 269 ? -80.050 30.362 23.108 1.00 42.00 269 ALA A CA 1
ATOM 2130 C C . ALA A 1 269 ? -80.013 30.911 21.642 1.00 42.00 269 ALA A C 1
ATOM 2132 O O . ALA A 1 269 ? -79.551 32.010 21.386 1.00 42.00 269 ALA A O 1
ATOM 2133 N N . PRO A 1 270 ? -80.677 30.250 20.662 1.00 52.69 270 PRO A N 1
ATOM 2134 C CA . PRO A 1 270 ? -80.473 28.871 20.205 1.00 52.69 270 PRO A CA 1
ATOM 2135 C C . PRO A 1 270 ? -80.424 28.717 18.656 1.00 52.69 270 PRO A C 1
ATOM 2137 O O . PRO A 1 270 ? -80.853 29.579 17.897 1.00 52.69 270 PRO A O 1
ATOM 2140 N N . SER A 1 271 ? -80.015 27.515 18.226 1.00 45.56 271 SER A N 1
ATOM 2141 C CA . SER A 1 271 ? -80.440 26.766 17.022 1.00 45.56 271 SER A CA 1
ATOM 2142 C C . SER A 1 271 ? -80.385 27.419 15.628 1.00 45.56 271 SER A C 1
ATOM 2144 O O . SER A 1 271 ? -81.248 28.221 15.271 1.00 45.56 271 SER A O 1
ATOM 2146 N N . ARG A 1 272 ? -79.546 26.857 14.752 1.00 42.06 272 ARG A N 1
ATOM 2147 C CA . ARG A 1 272 ? -79.959 25.909 13.696 1.00 42.06 272 ARG A CA 1
ATOM 2148 C C . ARG A 1 272 ? -78.748 25.191 13.114 1.00 42.06 272 ARG A C 1
ATOM 2150 O O . ARG A 1 272 ? -77.676 25.825 13.058 1.00 42.06 272 ARG A O 1
#

pLDDT: mean 83.24, std 17.57, range [36.81, 98.5]

Sequence (272 aa):
MNASRIKSNGISPIVVITCLILLGGILTGAQIHGFSFASWHSVIDGSPHREVFFNKSNYYRTDDWIVMLPHMLAQRADQPPFAAENRLIGDGHYNMLITGAAPARDPMVLFRPQVWGYFISGDIGMAFQWWFYSFGAWIAVWLVLRRLTGNDEWTSACGATALLFSPFFQAWSLNCTPTVIFACGTLLALIRLRTARSTFQLLLSTVLLAWFGMAFLLTFNYLPYLITLLYFIVFVFTEMALTRQSPNATGDDMAVRPHGPDLADGREAPSR

Foldseek 3Di:
DDPPPPPDPADDLVVVLVVLVVVLVVCLVVLHFDALLLCCCVVPPVDDSPVDPDDHRDPPQCCRNVNLLCQQQQLCVAVVRQAQFGQVDDVHRHGQLLVLQHRHPDPLCLLVVLQVLVVVPSSSRRSSNRSCLQVLQLSLQLVLVCVVVVNPNVVSNVVSVCVCPDPVCVNQVSQCRQLNSLVSQLVVLVVQCVVDPDPVSNVVSVVSNVSSVSSNVSSPSDVVVVVVVVVVVCVVVVVVVVVVVPPPPPDPPPDDDDDDDDDDDDDDDDDD

Secondary structure (DSSP, 8-state):
---------PPPHHHHHHHHHHHHHHHHHTT-----GGGGHHHHT----TT--SS---STTHIIIIIIHHHHHHHHHSSSTT-SEETTSTTTTEESSSSTT---SSGGGGG-GGGGGGGT-HHHHHHHHHHHHHHHHHHHHHHHHHHHTTS-HHHHHHHHHHHHTSHHHHHSHHHHHHHHHHHHHHHHHHHHHHT--SHHHHHHHHHHHHHHHHHHHHH---HHHHHHHHHHHHHHHHHHHHHHH-S-SSSSTTS----PPP----------